Protein AF-A0A9W7G782-F1 (afdb_monomer)

Radius of gyration: 37.53 Å; Cα contacts (8 Å, |Δi|>4): 384; chains: 1; bounding box: 125×83×85 Å

Nearest PDB structures (foldseek):
  3iiq-assembly2_A  TM=6.889E-01  e=2.244E-09  Escherichia coli K-12
  1t7d-assembly1_B  TM=6.398E-01  e=2.382E-09  Escherichia coli
  6b88-assembly1_A  TM=6.961E-01  e=2.743E-08  Escherichia coli K-12
  3s04-assembly3_B-2  TM=6.410E-01  e=4.589E-09  Escherichia coli K-12
  1kn9-assembly4_D  TM=6.157E-01  e=3.696E-08  Escherichia coli K-12

Secondary structure (DSSP, 8-state):
----------------------------PPP----------------------------------------------------------------------------------------HHHHHHHHTSHHHHHHHHHHHHHHHHHHHHHHHTEEEEE---STTTBTS-TT-EEEEE-SHHHHS---TT-EEEEPPPHHHHHHHHHHS-SHHHHHHTTS-EEEEEEEETT-EEEEETTEEEETTEEPP-TTBSS--SS-EEEEEPPTTEEEEE-SSGGG--SHHHH-PEEGG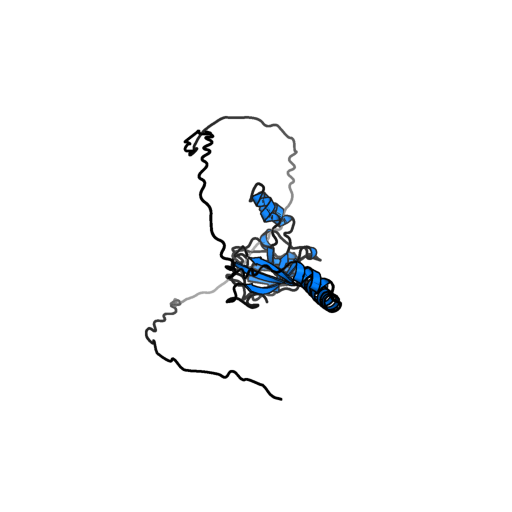GEEEEEEEEEESGGG-B-TT--

Foldseek 3Di:
DDDDDDDDDDDDDDDDDDDDDDDDDDDDDDDDDDDDDDDDDDDDDDDDDDDDDDDDDDDDDDDDDDDDDDDDDDDDDDDDDDDDDDDDDDDDDDDDDDDDDDDDDDDDDDDDDPPPDPDPVVVVVLCPDPVVVVVCVVVVVVVVVVVCCDPQFWDKDADCDCLQPPQDDHGWIFIFGQPVLVVDADDALFKFKFFADPLQLVVQCVVDPDPVSNVVNGDIDIFGFHDDAFWFWKQDPLFIDTNNRTDDLPSAPDRAPDIADRDGAHPQWTFTGHSPRPPDPGCSPSNIHRSVRTRGTTAFGPPPVVRTGRGSRD

Organism: NCBI:txid722753

pLDDT: mean 72.41, std 27.25, range [29.81, 98.56]

Solvent-accessible surface area (backbone atoms only — not comparable to full-atom values): 20464 Å² total; per-residue (Å²): 136,89,83,87,81,87,85,80,88,83,88,80,91,86,88,82,89,86,84,86,80,92,79,86,85,83,81,92,77,85,91,81,84,89,80,87,79,91,79,90,85,88,89,90,86,88,83,89,84,85,90,86,83,88,82,90,82,88,80,82,86,85,88,82,81,86,88,84,88,86,86,89,79,92,88,85,88,85,82,91,82,80,88,87,86,88,84,91,91,88,84,89,79,91,81,89,80,90,83,87,87,86,87,82,88,87,83,89,88,83,78,84,82,87,68,88,59,86,51,66,66,60,51,56,56,44,68,72,38,76,64,40,53,55,51,48,52,51,53,50,52,50,49,54,48,53,50,48,46,50,76,58,40,44,43,83,44,75,36,88,53,60,26,35,21,68,46,38,51,64,69,35,27,31,37,26,36,39,52,60,72,77,77,42,82,85,54,64,53,38,30,36,31,24,51,57,50,69,56,46,27,53,53,38,38,68,76,30,68,66,72,66,13,59,51,59,34,63,46,71,44,72,34,29,25,67,40,41,51,70,37,38,35,32,30,54,96,31,40,47,24,51,73,82,42,76,57,91,64,92,52,40,71,55,67,34,90,54,74,42,69,82,44,67,33,51,83,71,24,29,35,33,38,30,33,17,45,83,64,36,100,30,25,94,78,52,40,67,40,55,56,84,40,51,63,26,36,50,66,34,32,68,31,54,72,94,59,53,43,51,72,64,42,109

Sequence (314 aa):
MRSLVLLGLAASSYVSGWQFGSNIPSPLAPSRPHHNCLSHCPPNPLGAFHPSNPSRIRIQTHPSKAPSKVRTSQLYALGDGASNDGGGGKDNVNDKNNGDGGGGGGDDSGDSDSQDSVSIEGIKKWWSTPEAKDDVKTYTASLAFALALRFFIVEPRYIPSLSMYPSFQVGDQLAVEKVTKKLRPQRRGEVVVFNPPATFRDIVTFQVSGNAGAKKAKEALIKRVVAVEGDDVRVKGGSLYINGVEQEEPFTAEKANYEFGPVKVPPGQLLVLGDNRNHSLDGHIWGFLPRENVIGRAVYIYWPPWRFGNEGMF

Structure (mmCIF, N/CA/C/O backbone):
data_AF-A0A9W7G782-F1
#
_entry.id   AF-A0A9W7G782-F1
#
loop_
_atom_site.group_PDB
_atom_site.id
_atom_site.type_symbol
_atom_site.label_atom_id
_atom_site.label_alt_id
_atom_site.label_comp_id
_atom_site.label_asym_id
_atom_site.label_entity_id
_atom_site.label_seq_id
_atom_site.pdbx_PDB_ins_code
_atom_site.Cartn_x
_atom_site.Cartn_y
_atom_site.Cartn_z
_atom_site.occupancy
_atom_site.B_iso_or_equiv
_atom_site.auth_seq_id
_atom_site.auth_comp_id
_atom_site.auth_asym_id
_atom_site.auth_atom_id
_atom_site.pdbx_PDB_model_num
ATOM 1 N N . MET A 1 1 ? 9.444 -32.694 -44.038 1.00 40.69 1 MET A N 1
ATOM 2 C CA . MET A 1 1 ? 10.462 -33.445 -43.268 1.00 40.69 1 MET A CA 1
ATOM 3 C C . MET A 1 1 ? 10.418 -32.906 -41.841 1.00 40.69 1 MET A C 1
ATOM 5 O O . MET A 1 1 ? 10.840 -31.786 -41.627 1.00 40.69 1 MET A O 1
ATOM 9 N N . ARG A 1 2 ? 9.497 -33.404 -41.006 1.00 38.25 2 ARG A N 1
ATOM 10 C CA . ARG A 1 2 ? 9.731 -34.398 -39.934 1.00 38.25 2 ARG A CA 1
ATOM 11 C C . ARG A 1 2 ? 10.882 -34.015 -38.989 1.00 38.25 2 ARG A C 1
ATOM 13 O O . ARG A 1 2 ? 12.028 -34.241 -39.343 1.00 38.25 2 ARG A O 1
ATOM 20 N N . SER A 1 3 ? 10.533 -33.499 -37.806 1.00 39.72 3 SER A N 1
ATOM 21 C CA . SER A 1 3 ? 10.906 -34.098 -36.512 1.00 39.72 3 SER A CA 1
ATOM 22 C C . SER A 1 3 ? 10.155 -33.416 -35.362 1.00 39.72 3 SER A C 1
ATOM 24 O O . SER A 1 3 ? 10.553 -32.371 -34.860 1.00 39.72 3 SER A O 1
ATOM 26 N N . LEU A 1 4 ? 9.037 -34.040 -34.977 1.00 38.78 4 LEU A N 1
ATOM 27 C CA . LEU A 1 4 ? 8.541 -34.062 -33.603 1.00 38.78 4 LEU A CA 1
ATOM 28 C C . LEU A 1 4 ? 9.424 -35.041 -32.818 1.00 38.78 4 LEU A C 1
ATOM 30 O O . LEU A 1 4 ? 9.636 -36.155 -33.297 1.00 38.78 4 LEU A O 1
ATOM 34 N N . VAL A 1 5 ? 9.818 -34.691 -31.595 1.00 48.47 5 VAL A N 1
ATOM 35 C CA . VAL A 1 5 ? 10.154 -35.684 -30.566 1.00 48.47 5 VAL A CA 1
ATOM 36 C C . VAL A 1 5 ? 9.374 -35.333 -29.305 1.00 48.47 5 VAL A C 1
ATOM 38 O O . VAL A 1 5 ? 9.597 -34.302 -28.677 1.00 48.47 5 VAL A O 1
ATOM 41 N N . LEU A 1 6 ? 8.409 -36.204 -29.005 1.00 36.62 6 LEU A N 1
ATOM 42 C CA . LEU A 1 6 ? 7.712 -36.312 -27.733 1.00 36.62 6 LEU A CA 1
ATOM 43 C C . LEU A 1 6 ? 8.697 -36.719 -26.633 1.00 36.62 6 LEU A C 1
ATOM 45 O O . LEU A 1 6 ? 9.495 -37.633 -26.839 1.00 36.62 6 LEU A O 1
ATOM 49 N N . LEU A 1 7 ? 8.542 -36.152 -25.439 1.00 37.00 7 LEU A N 1
ATOM 50 C CA . LEU A 1 7 ? 9.031 -36.764 -24.207 1.00 37.00 7 LEU A CA 1
ATOM 51 C C . LEU A 1 7 ? 7.824 -37.057 -23.318 1.00 37.00 7 LEU A C 1
ATOM 53 O O . LEU A 1 7 ? 7.102 -36.160 -22.886 1.00 37.00 7 LEU A O 1
ATOM 57 N N . GLY A 1 8 ? 7.560 -38.355 -23.193 1.00 32.28 8 GLY A N 1
ATOM 58 C CA . GLY A 1 8 ? 6.421 -38.930 -22.510 1.00 32.28 8 GLY A CA 1
ATOM 59 C C . GLY A 1 8 ? 6.631 -39.104 -21.010 1.00 32.28 8 GLY A C 1
ATOM 60 O O . GLY A 1 8 ? 7.743 -39.162 -20.493 1.00 32.28 8 GLY A O 1
ATOM 61 N N . LEU A 1 9 ? 5.472 -39.210 -20.374 1.00 36.72 9 LEU A N 1
ATOM 62 C CA . LEU A 1 9 ? 5.155 -39.653 -19.025 1.00 36.72 9 LEU A CA 1
ATOM 63 C C . LEU A 1 9 ? 6.001 -40.828 -18.509 1.00 36.72 9 LEU A C 1
ATOM 65 O O . LEU A 1 9 ? 6.146 -41.844 -19.186 1.00 36.72 9 LEU A O 1
ATOM 69 N N . ALA A 1 10 ? 6.371 -40.750 -17.231 1.00 35.47 10 ALA A N 1
ATOM 70 C CA . ALA A 1 10 ? 6.508 -41.916 -16.367 1.00 35.47 10 ALA A CA 1
ATOM 71 C C . ALA A 1 10 ? 5.845 -41.610 -15.015 1.00 35.47 10 ALA A C 1
ATOM 73 O O . ALA A 1 10 ? 6.345 -40.820 -14.218 1.00 35.47 10 ALA A O 1
ATOM 74 N N . ALA A 1 11 ? 4.687 -42.230 -14.794 1.00 34.12 11 ALA A N 1
ATOM 75 C CA . ALA A 1 11 ? 4.069 -42.396 -13.489 1.00 34.12 11 ALA A CA 1
ATOM 76 C C . ALA A 1 11 ? 4.524 -43.746 -12.913 1.00 34.12 11 ALA A C 1
ATOM 78 O O . ALA A 1 11 ? 4.433 -44.764 -13.594 1.00 34.12 11 ALA A O 1
ATOM 79 N N . SER A 1 12 ? 5.003 -43.751 -11.671 1.00 34.34 12 SER A N 1
ATOM 80 C CA . SER A 1 12 ? 5.111 -44.940 -10.815 1.00 34.34 12 SER A CA 1
ATOM 81 C C . SER A 1 12 ? 5.175 -44.430 -9.371 1.00 34.34 12 SER A C 1
ATOM 83 O O . SER A 1 12 ? 6.128 -43.761 -8.988 1.00 34.34 12 SER A O 1
ATOM 85 N N . SER A 1 13 ? 4.046 -44.401 -8.663 1.00 36.34 13 SER A N 1
ATOM 86 C CA . SER A 1 13 ? 3.615 -45.466 -7.746 1.00 36.34 13 SER A CA 1
ATOM 87 C C . SER A 1 13 ? 4.590 -45.676 -6.585 1.00 36.34 13 SER A C 1
ATOM 89 O O . SER A 1 13 ? 5.445 -46.551 -6.641 1.00 36.34 13 SER A O 1
ATOM 91 N N . TYR A 1 14 ? 4.401 -44.921 -5.500 1.00 35.00 14 TYR A N 1
ATOM 92 C CA . TYR A 1 14 ? 4.788 -45.357 -4.157 1.00 35.00 14 TYR A CA 1
ATOM 93 C C . TYR A 1 14 ? 3.648 -45.047 -3.181 1.00 35.00 14 TYR A C 1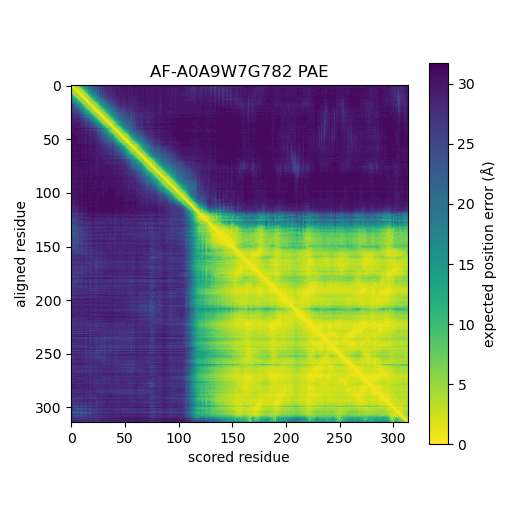
ATOM 95 O O . TYR A 1 14 ? 3.419 -43.906 -2.786 1.00 35.00 14 TYR A O 1
ATOM 103 N N . VAL A 1 15 ? 2.902 -46.102 -2.848 1.00 36.09 15 VAL A N 1
ATOM 104 C CA . VAL A 1 15 ? 1.930 -46.176 -1.756 1.00 36.09 15 VAL A CA 1
ATOM 105 C C . VAL A 1 15 ? 2.558 -47.048 -0.674 1.00 36.09 15 VAL A C 1
ATOM 107 O O . VAL A 1 15 ? 2.783 -48.234 -0.887 1.00 36.09 15 VAL A O 1
ATOM 110 N N . SER A 1 16 ? 2.822 -46.451 0.481 1.00 37.81 16 SER A N 1
ATOM 111 C CA . SER A 1 16 ? 3.020 -47.110 1.779 1.00 37.81 16 SER A CA 1
ATOM 112 C C . SER A 1 16 ? 3.011 -45.973 2.805 1.00 37.81 16 SER A C 1
ATOM 114 O O . SER A 1 16 ? 3.901 -45.133 2.795 1.00 37.81 16 SER A O 1
ATOM 116 N N . GLY A 1 17 ? 1.962 -45.762 3.594 1.00 31.20 17 GLY A N 1
ATOM 117 C CA . GLY A 1 17 ? 1.424 -46.737 4.533 1.00 31.20 17 GLY A CA 1
ATOM 118 C C . GLY A 1 17 ? 1.963 -46.400 5.923 1.00 31.20 17 GLY A C 1
ATOM 119 O O . GLY A 1 17 ? 2.808 -47.118 6.434 1.00 31.20 17 GLY A O 1
ATOM 120 N N . TRP A 1 18 ? 1.509 -45.283 6.500 1.00 30.33 18 TRP A N 1
ATOM 121 C CA . TRP A 1 18 ? 1.689 -44.968 7.919 1.00 30.33 18 TRP A CA 1
ATOM 122 C C . TRP A 1 18 ? 0.343 -44.522 8.477 1.00 30.33 18 TRP A C 1
ATOM 124 O O . TRP A 1 18 ? -0.136 -43.419 8.229 1.00 30.33 18 TRP A O 1
ATOM 134 N N . GLN A 1 19 ? -0.281 -45.448 9.190 1.00 32.88 19 GLN A N 1
ATOM 135 C CA . GLN A 1 19 ? -1.530 -45.292 9.905 1.00 32.88 19 GLN A CA 1
ATOM 136 C C . GLN A 1 19 ? -1.221 -45.636 11.352 1.00 32.88 19 GLN A C 1
ATOM 138 O O . GLN A 1 19 ? -0.916 -46.785 11.620 1.00 32.88 19 GLN A O 1
ATOM 143 N N . PHE A 1 20 ? -1.272 -44.658 12.255 1.00 33.56 20 PHE A N 1
ATOM 144 C CA . PHE A 1 20 ? -1.585 -44.852 13.672 1.00 33.56 20 PHE A CA 1
ATOM 145 C C . PHE A 1 20 ? -1.869 -43.493 14.318 1.00 33.56 20 PHE A C 1
ATOM 147 O O . PHE A 1 20 ? -1.099 -42.552 14.152 1.00 33.56 20 PHE A O 1
ATOM 154 N N . GLY A 1 21 ? -2.956 -43.426 15.092 1.00 31.12 21 GLY A N 1
ATOM 155 C CA . GLY A 1 21 ? -3.095 -42.437 16.162 1.00 31.12 21 GLY A CA 1
ATOM 156 C C . GLY A 1 21 ? -4.222 -41.418 16.023 1.00 31.12 21 GLY A C 1
ATOM 157 O O . GLY A 1 21 ? -3.983 -40.221 16.117 1.00 31.12 21 GLY A O 1
ATOM 158 N N . SER A 1 22 ? -5.461 -41.876 15.865 1.00 37.41 22 SER A N 1
ATOM 159 C CA . SER A 1 22 ? -6.648 -41.096 16.224 1.00 37.41 22 SER A CA 1
ATOM 160 C C . SER A 1 22 ? -6.658 -40.807 17.730 1.00 37.41 22 SER A C 1
ATOM 162 O O . SER A 1 22 ? -6.751 -41.746 18.515 1.00 37.41 22 SER A O 1
ATOM 164 N N . ASN A 1 23 ? -6.612 -39.536 18.130 1.00 35.03 23 ASN A N 1
ATOM 165 C CA . ASN A 1 23 ? -7.141 -39.074 19.417 1.00 35.03 23 ASN A CA 1
ATOM 166 C C . ASN A 1 23 ? -7.559 -37.603 19.305 1.00 35.03 23 ASN A C 1
ATOM 168 O O . ASN A 1 23 ? -6.791 -36.676 19.543 1.00 35.03 23 ASN A O 1
ATOM 172 N N . ILE A 1 24 ? -8.815 -37.430 18.905 1.00 44.62 24 ILE A N 1
ATOM 173 C CA . ILE A 1 24 ? -9.591 -36.199 19.022 1.00 44.62 24 ILE A CA 1
ATOM 174 C C . ILE A 1 24 ? -10.126 -36.159 20.459 1.00 44.62 24 ILE A C 1
ATOM 176 O O . ILE A 1 24 ? -10.697 -37.151 20.914 1.00 44.62 24 ILE A O 1
ATOM 180 N N . PRO A 1 25 ? -10.037 -35.014 21.149 1.00 38.25 25 PRO A N 1
ATOM 181 C CA . PRO A 1 25 ? -11.220 -34.587 21.879 1.00 38.25 25 PRO A CA 1
ATOM 182 C C . PRO A 1 25 ? -11.582 -33.134 21.559 1.00 38.25 25 PRO A C 1
ATOM 184 O O . PRO A 1 25 ? -10.763 -32.220 21.551 1.00 38.25 25 PRO A O 1
ATOM 187 N N . SER A 1 26 ? -12.865 -32.921 21.312 1.00 44.41 26 SER A N 1
ATOM 188 C CA . SER A 1 26 ? -13.556 -31.631 21.365 1.00 44.41 26 SER A CA 1
ATOM 189 C C . SER A 1 26 ? -14.929 -31.897 21.997 1.00 44.41 26 SER A C 1
ATOM 191 O O . SER A 1 26 ? -15.378 -33.042 22.001 1.00 44.41 26 SER A O 1
ATOM 193 N N . PRO A 1 27 ? -15.676 -30.873 22.417 1.00 44.72 27 PRO A N 1
ATOM 194 C CA . PRO A 1 27 ? -15.398 -29.949 23.509 1.00 44.72 27 PRO A CA 1
ATOM 195 C C . PRO A 1 27 ? -16.445 -30.121 24.633 1.00 44.72 27 PRO A C 1
ATOM 197 O O . PRO A 1 27 ? -17.597 -30.470 24.380 1.00 44.72 27 PRO A O 1
ATOM 200 N N . LEU A 1 28 ? -16.083 -29.827 25.885 1.00 38.59 28 LEU A N 1
ATOM 201 C CA . LEU A 1 28 ? -17.058 -29.734 26.977 1.00 38.59 28 LEU A CA 1
ATOM 202 C C . LEU A 1 28 ? -17.653 -28.320 27.018 1.00 38.59 28 LEU A C 1
ATOM 204 O O . LEU A 1 28 ? -16.981 -27.360 27.386 1.00 38.59 28 LEU A O 1
ATOM 208 N N . ALA A 1 29 ? -18.925 -28.218 26.635 1.00 41.09 29 ALA A N 1
ATOM 209 C CA . ALA A 1 29 ? -19.811 -27.094 26.924 1.00 41.09 29 ALA A CA 1
ATOM 210 C C . ALA A 1 29 ? -20.736 -27.455 28.118 1.00 41.09 29 ALA A C 1
ATOM 212 O O . ALA A 1 29 ? -20.835 -28.626 28.487 1.00 41.09 29 ALA A O 1
ATOM 213 N N . PRO A 1 30 ? -21.365 -26.465 28.776 1.00 43.38 30 PRO A N 1
ATOM 214 C CA . PRO A 1 30 ? -21.590 -26.474 30.219 1.00 43.38 30 PRO A CA 1
ATOM 215 C C . PRO A 1 30 ? -22.902 -27.137 30.650 1.00 43.38 30 PRO A C 1
ATOM 217 O O . PRO A 1 30 ? -23.952 -26.961 30.037 1.00 43.38 30 PRO A O 1
ATOM 220 N N . SER A 1 31 ? -22.863 -27.808 31.800 1.00 39.78 31 SER A N 1
ATOM 221 C CA . SER A 1 31 ? -24.044 -28.285 32.517 1.00 39.78 31 SER A CA 1
ATOM 222 C C . SER A 1 31 ? -24.644 -27.181 33.400 1.00 39.78 31 SER A C 1
ATOM 224 O O . SER A 1 31 ? -24.016 -26.735 34.361 1.00 39.78 31 SER A O 1
ATOM 226 N N . ARG A 1 32 ? -25.895 -26.793 33.130 1.00 44.03 32 ARG A N 1
ATOM 227 C CA . ARG A 1 32 ? -26.848 -26.304 34.145 1.00 44.03 32 ARG A CA 1
ATOM 228 C C . ARG A 1 32 ? -28.005 -27.298 34.231 1.00 44.03 32 ARG A C 1
ATOM 230 O O . ARG A 1 32 ? -28.436 -27.795 33.193 1.00 44.03 32 ARG A O 1
ATOM 237 N N . PRO A 1 33 ? -28.576 -27.489 35.430 1.00 48.66 33 PRO A N 1
ATOM 238 C CA . PRO A 1 33 ? -30.032 -27.438 35.506 1.00 48.66 33 PRO A CA 1
ATOM 239 C C . PRO A 1 33 ? -30.572 -26.634 36.705 1.00 48.66 33 PRO A C 1
ATOM 241 O O . PRO A 1 33 ? -30.082 -26.712 37.824 1.00 48.66 33 PRO A O 1
ATOM 244 N N . HIS A 1 34 ? -31.599 -25.847 36.381 1.00 34.38 34 HIS A N 1
ATOM 245 C CA . HIS A 1 34 ? -32.858 -25.580 37.087 1.00 34.38 34 HIS A CA 1
ATOM 246 C C . HIS A 1 34 ? -32.940 -25.607 38.627 1.00 34.38 34 HIS A C 1
ATOM 248 O O . HIS A 1 34 ? -32.942 -26.666 39.242 1.00 34.38 34 HIS A O 1
ATOM 254 N N . HIS A 1 35 ? -33.310 -24.448 39.190 1.00 44.53 35 HIS A N 1
ATOM 255 C CA . HIS A 1 35 ? -34.345 -24.366 40.224 1.00 44.53 35 HIS A CA 1
ATOM 256 C C . HIS A 1 35 ? -35.401 -23.304 39.854 1.00 44.53 35 HIS A C 1
ATOM 258 O O . HIS A 1 35 ? -35.084 -22.160 39.537 1.00 44.53 35 HIS A O 1
ATOM 264 N N . ASN A 1 36 ? -36.655 -23.766 39.878 1.00 38.06 36 ASN A N 1
ATOM 265 C CA . ASN A 1 36 ? -37.934 -23.062 40.061 1.00 38.06 36 ASN A CA 1
ATOM 266 C C . ASN A 1 36 ? -37.873 -22.069 41.256 1.00 38.06 36 ASN A C 1
ATOM 268 O O . ASN A 1 36 ? -37.024 -22.245 42.118 1.00 38.06 36 ASN A O 1
ATOM 272 N N . CYS A 1 37 ? -38.722 -21.058 41.481 1.00 33.12 37 CYS A N 1
ATOM 273 C CA . CYS A 1 37 ? -40.108 -20.763 41.104 1.00 33.12 37 CYS A CA 1
ATOM 274 C C . CYS A 1 37 ? -40.453 -19.322 41.582 1.00 33.12 37 CYS A C 1
ATOM 276 O O . CYS A 1 37 ? -39.929 -18.931 42.618 1.00 33.12 37 CYS A O 1
ATOM 278 N N . LEU A 1 38 ? -41.420 -18.661 40.911 1.00 35.38 38 LEU A N 1
ATOM 279 C CA . LEU A 1 38 ? -42.440 -17.701 41.430 1.00 35.38 38 LEU A CA 1
ATOM 280 C C . LEU A 1 38 ? -41.931 -16.369 42.058 1.00 35.38 38 LEU A C 1
ATOM 282 O O . LEU A 1 38 ? -40.982 -16.359 42.819 1.00 35.38 38 LEU A O 1
ATOM 286 N N . SER A 1 39 ? -42.485 -15.172 41.828 1.00 43.22 39 SER A N 1
ATOM 287 C CA . SER A 1 39 ? -43.861 -14.743 41.537 1.00 43.22 39 SER A CA 1
ATOM 288 C C . SER A 1 39 ? -43.907 -13.296 40.987 1.00 43.22 39 SER A C 1
ATOM 290 O O . SER A 1 39 ? -43.017 -12.491 41.244 1.00 43.22 39 SER A O 1
ATOM 292 N N . HIS A 1 40 ? -44.991 -12.989 40.263 1.00 38.06 40 HIS A N 1
ATOM 293 C CA . HIS A 1 40 ? -45.514 -11.670 39.849 1.00 38.06 40 HIS A CA 1
ATOM 294 C C . HIS A 1 40 ? -45.554 -10.637 41.011 1.00 38.06 40 HIS A C 1
ATOM 296 O O . HIS A 1 40 ? -45.644 -11.060 42.158 1.00 38.06 40 HIS A O 1
ATOM 302 N N . CYS A 1 41 ? -45.536 -9.300 40.870 1.00 34.09 41 CYS A N 1
ATOM 303 C CA . CYS A 1 41 ? -46.333 -8.357 40.050 1.00 34.09 41 CYS A CA 1
ATOM 304 C C . CYS A 1 41 ? -45.788 -6.891 40.284 1.00 34.09 41 CYS A C 1
ATOM 306 O O . CYS A 1 41 ? -44.778 -6.770 40.973 1.00 34.09 41 CYS A O 1
ATOM 308 N N . PRO A 1 42 ? -46.359 -5.777 39.746 1.00 52.03 42 PRO A N 1
ATOM 309 C CA . PRO A 1 42 ? -45.607 -4.755 38.993 1.00 52.03 42 PRO A CA 1
ATOM 310 C C . PRO A 1 42 ? -45.769 -3.299 39.570 1.00 52.03 42 PRO A C 1
ATOM 312 O O . PRO A 1 42 ? -45.779 -3.184 40.791 1.00 52.03 42 PRO A O 1
ATOM 315 N N . PRO A 1 43 ? -45.791 -2.174 38.799 1.00 63.88 43 PRO A N 1
ATOM 316 C CA . PRO A 1 43 ? -44.812 -1.077 38.922 1.00 63.88 43 PRO A CA 1
ATOM 317 C C . PRO A 1 43 ? -45.428 0.307 39.283 1.00 63.88 43 PRO A C 1
ATOM 319 O O . PRO A 1 43 ? -46.609 0.378 39.612 1.00 63.88 43 PRO A O 1
ATOM 322 N N . ASN A 1 44 ? -44.630 1.382 39.093 1.00 40.31 44 ASN A N 1
ATOM 323 C CA . ASN A 1 44 ? -44.953 2.829 38.928 1.00 40.31 44 ASN A CA 1
ATOM 324 C C . ASN A 1 44 ? -44.805 3.784 40.148 1.00 40.31 44 ASN A C 1
ATOM 326 O O . ASN A 1 44 ? -44.939 3.342 41.283 1.00 40.31 44 ASN A O 1
ATOM 330 N N . PRO A 1 45 ? -44.672 5.124 39.939 1.00 54.38 45 PRO A N 1
ATOM 331 C CA . PRO A 1 45 ? -43.677 5.848 39.116 1.00 54.38 45 PRO A CA 1
ATOM 332 C C . PRO A 1 45 ? -43.218 7.188 39.790 1.00 54.38 45 PRO A C 1
ATOM 334 O O . PRO A 1 45 ? -43.495 7.414 40.962 1.00 54.38 45 PRO A O 1
ATOM 337 N N . LEU A 1 46 ? -42.634 8.112 38.998 1.00 37.84 46 LEU A N 1
ATOM 338 C CA . LEU A 1 46 ? -42.311 9.547 39.246 1.00 37.84 46 LEU A CA 1
ATOM 339 C C . LEU A 1 46 ? -40.845 9.816 39.665 1.00 37.84 46 LEU A C 1
ATOM 341 O O . LEU A 1 46 ? -40.316 9.152 40.539 1.00 37.84 46 LEU A O 1
ATOM 345 N N . GLY A 1 47 ? -40.110 10.776 39.093 1.00 33.19 47 GLY A N 1
ATOM 346 C CA . GLY A 1 47 ? -40.506 11.879 38.224 1.00 33.19 47 GLY A CA 1
ATOM 347 C C . GLY A 1 47 ? -39.323 12.517 37.483 1.00 33.19 47 GLY A C 1
ATOM 348 O O . GLY A 1 47 ? -38.153 12.274 37.770 1.00 33.19 47 GLY A O 1
ATOM 349 N N . ALA A 1 48 ? -39.691 13.311 36.483 1.00 33.91 48 ALA A N 1
ATOM 350 C CA . ALA A 1 48 ? -38.837 14.096 35.609 1.00 33.91 48 ALA A CA 1
ATOM 351 C C . ALA A 1 48 ? -38.226 15.313 36.320 1.00 33.91 48 ALA A C 1
ATOM 353 O O . ALA A 1 48 ? -38.912 15.944 37.116 1.00 33.91 48 ALA A O 1
ATOM 354 N N . PHE A 1 49 ? -37.014 15.721 35.927 1.00 32.25 49 PHE A N 1
ATOM 355 C CA . PHE A 1 49 ? -36.600 17.128 35.965 1.00 32.25 49 PHE A CA 1
ATOM 356 C C . PHE A 1 49 ? -35.670 17.453 34.786 1.00 32.25 49 PHE A C 1
ATOM 358 O O . PHE A 1 49 ? -34.694 16.756 34.516 1.00 32.25 49 PHE A O 1
ATOM 365 N N . HIS A 1 50 ? -36.053 18.505 34.063 1.00 35.38 50 HIS A N 1
ATOM 366 C CA . HIS A 1 50 ? -35.372 19.134 32.929 1.00 35.38 50 HIS A CA 1
ATOM 367 C C . HIS A 1 50 ? -34.221 20.061 33.425 1.00 35.38 50 HIS A C 1
ATOM 369 O O . HIS A 1 50 ? -34.090 20.272 34.631 1.00 35.38 50 HIS A O 1
ATOM 375 N N . PRO A 1 51 ? -33.378 20.614 32.528 1.00 46.94 51 PRO A N 1
ATOM 376 C CA . PRO A 1 51 ? -31.999 21.008 32.795 1.00 46.94 51 PRO A CA 1
ATOM 377 C C . PRO A 1 51 ? -31.823 22.493 33.141 1.00 46.94 51 PRO A C 1
ATOM 379 O O . PRO A 1 51 ? -32.615 23.344 32.739 1.00 46.94 51 PRO A O 1
ATOM 382 N N . SER A 1 52 ? -30.692 22.814 33.773 1.00 35.53 52 SER A N 1
ATOM 383 C CA . SER A 1 52 ? -30.142 24.169 33.829 1.00 35.53 52 SER A CA 1
ATOM 384 C C . SER A 1 52 ? -28.640 24.173 33.493 1.00 35.53 52 SER A C 1
ATOM 386 O O . SER A 1 52 ? -27.816 23.492 34.092 1.00 35.53 52 SER A O 1
ATOM 388 N N . ASN A 1 53 ? -28.313 24.962 32.475 1.00 35.44 53 ASN A N 1
ATOM 389 C CA . ASN A 1 53 ? -27.012 25.547 32.124 1.00 35.44 53 ASN A CA 1
ATOM 390 C C . ASN A 1 53 ? -27.248 27.085 32.209 1.00 35.44 53 ASN A C 1
ATOM 392 O O . ASN A 1 53 ? -28.425 27.461 32.164 1.00 35.44 53 ASN A O 1
ATOM 396 N N . PRO A 1 54 ? -26.275 28.025 32.225 1.00 46.75 54 PRO A N 1
ATOM 397 C CA . PRO A 1 54 ? -24.812 27.925 32.261 1.00 46.75 54 PRO A CA 1
ATOM 398 C C . PRO A 1 54 ? -24.114 28.849 33.282 1.00 46.75 54 PRO A C 1
ATOM 400 O O . PRO A 1 54 ? -24.600 29.929 33.604 1.00 46.75 54 PRO A O 1
ATOM 403 N N . SER A 1 55 ? -22.874 28.515 33.654 1.00 34.38 55 SER A N 1
ATOM 404 C CA . SER A 1 55 ? -21.967 29.465 34.318 1.00 34.38 55 SER A CA 1
ATOM 405 C C . SER A 1 55 ? -20.560 29.392 33.738 1.00 34.38 55 SER A C 1
ATOM 407 O O . SER A 1 55 ? -19.802 28.458 33.979 1.00 34.38 55 SER A O 1
ATOM 409 N N . ARG A 1 56 ? -20.229 30.437 32.973 1.00 34.25 56 ARG A N 1
ATOM 410 C CA . ARG A 1 56 ? -18.881 30.841 32.559 1.00 34.25 56 ARG A CA 1
ATOM 411 C C . ARG A 1 56 ? -17.906 30.817 33.737 1.00 34.25 56 ARG A C 1
ATOM 413 O O . ARG A 1 56 ? -18.143 31.510 34.721 1.00 34.25 56 ARG A O 1
ATOM 420 N N . ILE A 1 57 ? -16.735 30.216 33.548 1.00 35.66 57 ILE A N 1
ATOM 421 C CA . ILE A 1 57 ? -15.514 30.666 34.223 1.00 35.66 57 ILE A CA 1
ATOM 422 C C . ILE A 1 57 ? -14.473 30.971 33.148 1.00 35.66 57 ILE A C 1
ATOM 424 O O . ILE A 1 57 ? -13.993 30.102 32.428 1.00 35.66 57 ILE A O 1
ATOM 428 N N . ARG A 1 58 ? -14.192 32.267 33.020 1.00 31.42 58 ARG A N 1
ATOM 429 C CA . ARG A 1 58 ? -13.132 32.867 32.215 1.00 31.42 58 ARG A CA 1
ATOM 430 C C . ARG A 1 58 ? -11.967 33.105 33.171 1.00 31.42 58 ARG A C 1
ATOM 432 O O . ARG A 1 58 ? -12.100 33.958 34.041 1.00 31.42 58 ARG A O 1
ATOM 439 N N . ILE A 1 59 ? -10.853 32.392 33.018 1.00 37.25 59 ILE A N 1
ATOM 440 C CA . ILE A 1 59 ? -9.588 32.786 33.653 1.00 37.25 59 ILE A CA 1
ATOM 441 C C . ILE A 1 59 ? -8.638 33.262 32.563 1.00 37.25 59 ILE A C 1
ATOM 443 O O . ILE A 1 59 ? -8.425 32.603 31.547 1.00 37.25 59 ILE A O 1
ATOM 447 N N . GLN A 1 60 ? -8.164 34.482 32.782 1.00 33.53 60 GLN A N 1
ATOM 448 C CA . GLN A 1 60 ? -7.235 35.226 31.957 1.00 33.53 60 GLN A CA 1
ATOM 449 C C . GLN A 1 60 ? -5.847 34.579 31.969 1.00 33.53 60 GLN A C 1
ATOM 451 O O . GLN A 1 60 ? -5.362 34.087 32.983 1.00 33.53 60 GLN A O 1
ATOM 456 N N . THR A 1 61 ? -5.205 34.650 30.812 1.00 36.06 61 THR A N 1
ATOM 457 C CA . THR A 1 61 ? -3.768 34.505 30.592 1.00 36.06 61 THR A CA 1
ATOM 458 C C . THR A 1 61 ? -2.967 35.531 31.396 1.00 36.06 61 THR A C 1
ATOM 460 O O . THR A 1 61 ? -3.392 36.679 31.442 1.00 36.06 61 THR A O 1
ATOM 463 N N . HIS A 1 62 ? -1.780 35.168 31.895 1.00 34.00 62 HIS A N 1
ATOM 464 C CA . HIS A 1 62 ? -0.518 35.890 31.643 1.00 34.00 62 HIS A CA 1
ATOM 465 C C . HIS A 1 62 ? 0.710 35.059 32.096 1.00 34.00 62 HIS A C 1
ATOM 467 O O . HIS A 1 62 ? 0.563 34.162 32.924 1.00 34.00 62 HIS A O 1
ATOM 473 N N . PRO A 1 63 ? 1.904 35.297 31.508 1.00 47.50 63 PRO A N 1
ATOM 474 C CA . PRO A 1 63 ? 3.033 34.363 31.498 1.00 47.50 63 PRO A CA 1
ATOM 475 C C . PRO A 1 63 ? 4.101 34.690 32.556 1.00 47.50 63 PRO A C 1
ATOM 477 O O . PRO A 1 63 ? 4.319 35.859 32.869 1.00 47.50 63 PRO A O 1
ATOM 480 N N . SER A 1 64 ? 4.873 33.697 33.018 1.00 32.66 64 SER A N 1
ATOM 481 C CA . SER A 1 64 ? 6.186 33.967 33.626 1.00 32.66 64 SER A CA 1
ATOM 482 C C . SER A 1 64 ? 7.167 32.780 33.571 1.00 32.66 64 SER A C 1
ATOM 484 O O . SER A 1 64 ? 6.916 31.686 34.056 1.00 32.66 64 SER A O 1
ATOM 486 N N . LYS A 1 65 ? 8.303 33.057 32.915 1.00 31.53 65 LYS A N 1
ATOM 487 C CA . LYS A 1 65 ? 9.698 32.718 33.261 1.00 31.53 65 LYS A CA 1
ATOM 488 C C . LYS A 1 65 ? 10.039 31.360 33.919 1.00 31.53 65 LYS A C 1
ATOM 490 O O . LYS A 1 65 ? 9.817 31.143 35.102 1.00 31.53 65 LYS A O 1
ATOM 495 N N . ALA A 1 66 ? 10.833 30.576 33.177 1.00 35.06 66 ALA A N 1
ATOM 496 C CA . ALA A 1 66 ? 11.970 29.780 33.682 1.00 35.06 66 ALA A CA 1
ATOM 497 C C . ALA A 1 66 ? 12.968 30.684 34.463 1.00 35.06 66 ALA A C 1
ATOM 499 O O . ALA A 1 66 ? 12.966 31.887 34.172 1.00 35.06 66 ALA A O 1
ATOM 500 N N . PRO A 1 67 ? 13.859 30.204 35.375 1.00 46.06 67 PRO A N 1
ATOM 501 C CA . PRO A 1 67 ? 14.697 28.996 35.219 1.00 46.06 67 PRO A CA 1
ATOM 502 C C . PRO A 1 67 ? 15.043 28.219 36.519 1.00 46.06 67 PRO A C 1
ATOM 504 O O . PRO A 1 67 ? 14.834 28.695 37.627 1.00 46.06 67 PRO A O 1
ATOM 507 N N . SER A 1 68 ? 15.691 27.052 36.401 1.00 31.80 68 SER A N 1
ATOM 508 C CA . SER A 1 68 ? 16.885 26.721 37.211 1.00 31.80 68 SER A CA 1
ATOM 509 C C . SER A 1 68 ? 17.534 25.397 36.784 1.00 31.80 68 SER A C 1
ATOM 511 O O . SER A 1 68 ? 16.877 24.396 36.518 1.00 31.80 68 SER A O 1
ATOM 513 N N . LYS A 1 69 ? 18.869 25.434 36.698 1.00 36.94 69 LYS A N 1
ATOM 514 C CA . LYS A 1 69 ? 19.781 24.290 36.583 1.00 36.94 69 LYS A CA 1
ATOM 515 C C . LYS A 1 69 ? 19.970 23.659 37.964 1.00 36.94 69 LYS A C 1
ATOM 517 O O . LYS A 1 69 ? 20.337 24.400 38.870 1.00 36.94 69 LYS A O 1
ATOM 522 N N . VAL A 1 70 ? 19.931 22.327 38.073 1.00 33.84 70 VAL A N 1
ATOM 523 C CA . VAL A 1 70 ? 20.729 21.565 39.057 1.00 33.84 70 VAL A CA 1
ATOM 524 C C . VAL A 1 70 ? 21.221 20.232 38.456 1.00 33.84 70 VAL A C 1
ATOM 526 O O . VAL A 1 70 ? 20.454 19.336 38.138 1.00 33.84 70 VAL A O 1
ATOM 529 N N . ARG A 1 71 ? 22.541 20.218 38.252 1.00 34.56 71 ARG A N 1
ATOM 530 C CA . ARG A 1 71 ? 23.608 19.200 38.370 1.00 34.56 71 ARG A CA 1
ATOM 531 C C . ARG A 1 71 ? 23.348 17.695 38.680 1.00 34.56 71 ARG A C 1
ATOM 533 O O . ARG A 1 71 ? 22.767 17.375 39.704 1.00 34.56 71 ARG A O 1
ATOM 540 N N . THR A 1 72 ? 24.091 16.863 37.911 1.00 32.00 72 THR A N 1
ATOM 541 C CA . THR A 1 72 ? 24.828 15.589 38.226 1.00 32.00 72 THR A CA 1
ATOM 542 C C . THR A 1 72 ? 24.024 14.353 38.683 1.00 32.00 72 THR A C 1
ATOM 544 O O . THR A 1 72 ? 23.196 14.451 39.565 1.00 32.00 72 THR A O 1
ATOM 547 N N . SER A 1 73 ? 24.251 13.127 38.192 1.00 31.56 73 SER A N 1
ATOM 548 C CA . SER A 1 73 ? 25.527 12.393 38.058 1.00 31.56 73 SER A CA 1
ATOM 549 C C . SER A 1 73 ? 25.314 11.021 37.360 1.00 31.56 73 SER A C 1
ATOM 551 O O . SER A 1 73 ? 24.241 10.462 37.525 1.00 31.56 73 SER A O 1
ATOM 553 N N . GLN A 1 74 ? 26.342 10.538 36.624 1.00 34.69 74 GLN A N 1
ATOM 554 C CA . GLN A 1 74 ? 26.905 9.153 36.592 1.00 34.69 74 GLN A CA 1
ATOM 555 C C . GLN A 1 74 ? 25.974 7.924 36.366 1.00 34.69 74 GLN A C 1
ATOM 557 O O . GLN A 1 74 ? 24.864 7.903 36.859 1.00 34.69 74 GLN A O 1
ATOM 562 N N . LEU A 1 75 ? 26.289 6.790 35.720 1.00 33.69 75 LEU A N 1
ATOM 563 C CA . LEU A 1 75 ? 27.415 6.069 35.077 1.00 33.69 75 LEU A CA 1
ATOM 564 C C . LEU A 1 75 ? 26.743 5.123 34.012 1.00 33.69 75 LEU A C 1
ATOM 566 O O . LEU A 1 75 ? 25.527 4.971 34.056 1.00 33.69 75 LEU A O 1
ATOM 570 N N . TYR A 1 76 ? 27.340 4.448 33.020 1.00 33.88 76 TYR A N 1
ATOM 571 C CA . TYR A 1 76 ? 28.622 3.748 32.866 1.00 33.88 76 TYR A CA 1
ATOM 572 C C . TYR A 1 76 ? 29.031 3.704 31.382 1.00 33.88 76 TYR A C 1
ATOM 574 O O . TYR A 1 76 ? 28.190 3.555 30.497 1.00 33.88 76 TYR A O 1
ATOM 582 N N . ALA A 1 77 ? 30.342 3.767 31.149 1.00 34.38 77 ALA A N 1
ATOM 583 C CA . ALA A 1 77 ? 31.016 3.452 29.897 1.00 34.38 77 ALA A CA 1
ATOM 584 C C . ALA A 1 77 ? 31.692 2.069 29.997 1.00 34.38 77 ALA A C 1
ATOM 586 O O . ALA A 1 77 ? 32.229 1.719 31.047 1.00 34.38 77 ALA A O 1
ATOM 587 N N . LEU A 1 78 ? 31.692 1.332 28.888 1.00 36.03 78 LEU A N 1
ATOM 588 C CA . LEU A 1 78 ? 32.538 0.181 28.542 1.00 36.03 78 LEU A CA 1
ATOM 589 C C . LEU A 1 78 ? 32.820 0.382 27.043 1.00 36.03 78 LEU A C 1
ATOM 591 O O . LEU A 1 78 ? 31.868 0.586 26.299 1.00 36.03 78 LEU A O 1
ATOM 595 N N . GLY A 1 79 ? 34.027 0.410 26.494 1.00 30.16 79 GLY A N 1
ATOM 596 C CA . GLY A 1 79 ? 35.373 0.129 26.972 1.00 30.16 79 GLY A CA 1
ATOM 597 C C . GLY A 1 79 ? 36.174 -0.195 25.707 1.00 30.16 79 GLY A C 1
ATOM 598 O O . GLY A 1 79 ? 35.926 -1.231 25.097 1.00 30.16 79 GLY A O 1
ATOM 599 N N . ASP A 1 80 ? 37.057 0.710 25.282 1.00 38.16 80 ASP A N 1
ATOM 600 C CA . ASP A 1 80 ? 38.008 0.477 24.188 1.00 38.16 80 ASP A CA 1
ATOM 601 C C . ASP A 1 80 ? 39.223 -0.305 24.703 1.00 38.16 80 ASP A C 1
ATOM 603 O O . ASP A 1 80 ? 39.709 -0.061 25.811 1.00 38.16 80 ASP A O 1
ATOM 607 N N . GLY A 1 81 ? 39.735 -1.217 23.874 1.00 30.78 81 GLY A N 1
ATOM 608 C CA . GLY A 1 81 ? 40.918 -2.032 24.146 1.00 30.78 81 GLY A CA 1
ATOM 609 C C . GLY A 1 81 ? 41.854 -2.129 22.938 1.00 30.78 81 GLY A C 1
ATOM 610 O O . GLY A 1 81 ? 41.702 -3.021 22.117 1.00 30.78 81 GLY A O 1
ATOM 611 N N . ALA A 1 82 ? 42.788 -1.174 22.890 1.00 35.16 82 ALA A N 1
ATOM 612 C CA . ALA A 1 82 ? 44.230 -1.267 22.610 1.00 35.16 82 ALA A CA 1
ATOM 613 C C . ALA A 1 82 ? 44.826 -1.958 21.349 1.00 35.16 82 ALA A C 1
ATOM 615 O O . ALA A 1 82 ? 44.652 -3.143 21.090 1.00 35.16 82 ALA A O 1
ATOM 616 N N . SER A 1 83 ? 45.667 -1.143 20.690 1.00 32.09 83 SER A N 1
ATOM 617 C CA . SER A 1 83 ? 46.932 -1.324 19.933 1.00 32.09 83 SER A CA 1
ATOM 618 C C . SER A 1 83 ? 47.770 -2.590 20.249 1.00 32.09 83 SER A C 1
ATOM 620 O O . SER A 1 83 ? 47.679 -3.105 21.356 1.00 32.09 83 SER A O 1
ATOM 622 N N . ASN A 1 84 ? 48.678 -3.099 19.394 1.00 35.25 84 ASN A N 1
ATOM 623 C CA . ASN A 1 84 ? 49.929 -2.460 18.928 1.00 35.25 84 ASN A CA 1
ATOM 624 C C . ASN A 1 84 ? 50.721 -3.350 17.917 1.00 35.25 84 ASN A C 1
ATOM 626 O O . ASN A 1 84 ? 50.318 -4.482 17.676 1.00 35.25 84 ASN A O 1
ATOM 630 N N . ASP A 1 85 ? 51.879 -2.832 17.462 1.00 37.88 85 ASP A N 1
ATOM 631 C CA . ASP A 1 85 ? 52.997 -3.408 16.658 1.00 37.88 85 ASP A CA 1
ATOM 632 C C . ASP A 1 85 ? 52.937 -3.042 15.161 1.00 37.88 85 ASP A C 1
ATOM 634 O O . ASP A 1 85 ? 51.993 -3.385 1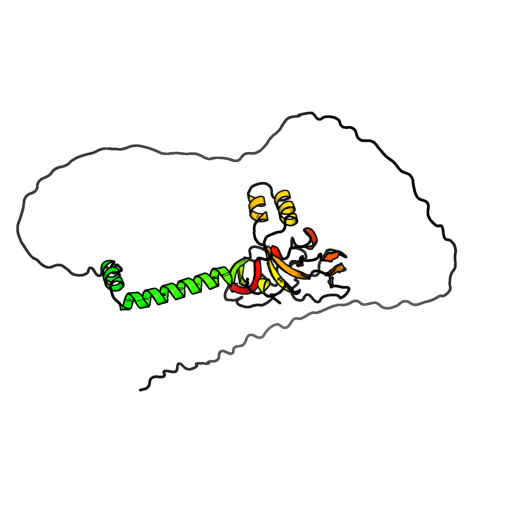4.462 1.00 37.88 85 ASP A O 1
ATOM 638 N N . GLY A 1 86 ? 53.828 -2.216 14.588 1.00 31.84 86 GLY A N 1
ATOM 639 C CA . GLY A 1 86 ? 55.305 -2.197 14.628 1.00 31.84 86 GLY A CA 1
ATOM 640 C C . GLY A 1 86 ? 55.782 -2.730 13.259 1.00 31.84 86 GLY A C 1
ATOM 641 O O . GLY A 1 86 ? 55.279 -3.746 12.815 1.00 31.84 86 GLY A O 1
ATOM 642 N N . GLY A 1 87 ? 56.646 -2.150 12.426 1.00 29.81 87 GLY A N 1
ATOM 643 C CA . GLY A 1 87 ? 57.632 -1.083 12.506 1.00 29.81 87 GLY A CA 1
ATOM 644 C C . GLY A 1 87 ? 58.860 -1.537 11.689 1.00 29.81 87 GLY A C 1
ATOM 645 O O . GLY A 1 87 ? 59.533 -2.464 12.112 1.00 29.81 87 GLY A O 1
ATOM 646 N N . GLY A 1 88 ? 59.166 -0.874 10.561 1.00 30.27 88 GLY A N 1
ATOM 647 C CA . GLY A 1 88 ? 60.531 -0.782 9.997 1.00 30.27 88 GLY A CA 1
ATOM 648 C C . GLY A 1 88 ? 60.928 -1.662 8.793 1.00 30.27 88 GLY A C 1
ATOM 649 O O . GLY A 1 88 ? 60.569 -2.829 8.712 1.00 30.27 88 GLY A O 1
ATOM 650 N N . GLY A 1 89 ? 61.751 -1.081 7.902 1.00 32.38 89 GLY A N 1
ATOM 651 C CA . GLY A 1 89 ? 62.691 -1.806 7.025 1.00 32.38 89 GLY A CA 1
ATOM 652 C C . GLY A 1 89 ? 62.624 -1.464 5.531 1.00 32.38 89 GLY A C 1
ATOM 653 O O . GLY A 1 89 ? 61.777 -1.988 4.818 1.00 32.38 89 GLY A O 1
ATOM 654 N N . LYS A 1 90 ? 63.527 -0.598 5.050 1.00 41.44 90 LYS A N 1
ATOM 655 C CA . LYS A 1 90 ? 63.823 -0.324 3.632 1.00 41.44 90 LYS A CA 1
ATOM 656 C C . LYS A 1 90 ? 65.322 -0.531 3.445 1.00 41.44 90 LYS A C 1
ATOM 658 O O . LYS A 1 90 ? 66.092 0.281 3.955 1.00 41.44 90 LYS A O 1
ATOM 663 N N . ASP A 1 91 ? 65.708 -1.515 2.640 1.00 41.81 91 ASP A N 1
ATOM 664 C CA . ASP A 1 91 ? 67.107 -1.808 2.337 1.00 41.81 91 ASP A CA 1
ATOM 665 C C . ASP A 1 91 ? 67.199 -2.342 0.899 1.00 41.81 91 ASP A C 1
ATOM 667 O O . ASP A 1 91 ? 66.693 -3.414 0.576 1.00 41.81 91 ASP A O 1
ATOM 671 N N . ASN A 1 92 ? 67.828 -1.555 0.027 1.00 40.34 92 ASN A N 1
ATOM 672 C CA . ASN A 1 92 ? 68.264 -1.948 -1.310 1.00 40.34 92 ASN A CA 1
ATOM 673 C C . ASN A 1 92 ? 69.580 -2.725 -1.199 1.00 40.34 92 ASN A C 1
ATOM 675 O O . ASN A 1 92 ? 70.527 -2.191 -0.623 1.00 40.34 92 ASN A O 1
ATOM 679 N N . VAL A 1 93 ? 69.701 -3.866 -1.880 1.00 41.94 93 VAL A N 1
ATOM 680 C CA . VAL A 1 9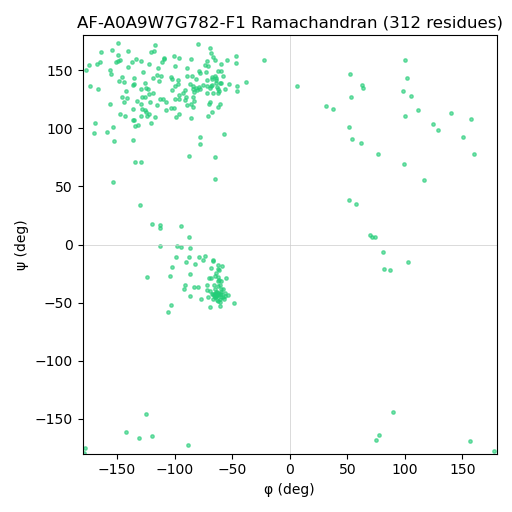3 ? 71.005 -4.397 -2.307 1.00 41.94 93 VAL A CA 1
ATOM 681 C C . VAL A 1 93 ? 70.903 -4.890 -3.749 1.00 41.94 93 VAL A C 1
ATOM 683 O O . VAL A 1 93 ? 70.138 -5.792 -4.076 1.00 41.94 93 VAL A O 1
ATOM 686 N N . ASN A 1 94 ? 71.682 -4.224 -4.602 1.00 40.03 94 ASN A N 1
ATOM 687 C CA . ASN A 1 94 ? 72.109 -4.680 -5.918 1.00 40.03 94 ASN A CA 1
ATOM 688 C C . ASN A 1 94 ? 73.035 -5.882 -5.740 1.00 40.03 94 ASN A C 1
ATOM 690 O O . ASN A 1 94 ? 74.049 -5.731 -5.065 1.00 40.03 94 ASN A O 1
ATOM 694 N N . ASP A 1 95 ? 72.791 -6.967 -6.468 1.00 42.66 95 ASP A N 1
ATOM 695 C CA . ASP A 1 95 ? 73.871 -7.861 -6.871 1.00 42.66 95 ASP A CA 1
ATOM 696 C C . ASP A 1 95 ? 73.812 -8.101 -8.378 1.00 42.66 95 ASP A C 1
ATOM 698 O O . ASP A 1 95 ? 72.847 -8.621 -8.939 1.00 42.66 95 ASP A O 1
ATOM 702 N N . LYS A 1 96 ? 74.881 -7.650 -9.031 1.00 42.75 96 LYS A N 1
ATOM 703 C CA . LYS A 1 96 ? 75.261 -8.034 -10.384 1.00 42.75 96 LYS A CA 1
ATOM 704 C C . LYS A 1 96 ? 76.017 -9.349 -10.262 1.00 42.75 96 LYS A C 1
ATOM 706 O O . LYS A 1 96 ? 76.994 -9.398 -9.524 1.00 42.75 96 LYS A O 1
ATOM 711 N N . ASN A 1 97 ? 75.667 -10.346 -11.064 1.00 40.78 97 ASN A N 1
ATOM 712 C CA . ASN A 1 97 ? 76.657 -11.328 -11.485 1.00 40.78 97 ASN A CA 1
ATOM 713 C C . ASN A 1 97 ? 76.408 -11.765 -12.927 1.00 40.78 97 ASN A C 1
ATOM 715 O O . ASN A 1 97 ? 75.327 -12.225 -13.285 1.00 40.78 97 ASN A O 1
ATOM 719 N N . ASN A 1 98 ? 77.450 -11.573 -13.734 1.00 40.41 98 ASN A N 1
ATOM 720 C CA . ASN A 1 98 ? 77.617 -12.142 -15.061 1.00 40.41 98 ASN A CA 1
ATOM 721 C C . ASN A 1 98 ? 77.912 -13.642 -14.933 1.00 40.41 98 ASN A C 1
ATOM 723 O O . ASN A 1 98 ? 78.699 -14.045 -14.078 1.00 40.41 98 ASN A O 1
ATOM 727 N N . GLY A 1 99 ? 77.357 -14.434 -15.845 1.00 37.28 99 GLY A N 1
ATOM 728 C CA . GLY A 1 99 ? 77.707 -15.833 -16.064 1.00 37.28 99 GLY A CA 1
ATOM 729 C C . GLY A 1 99 ? 77.393 -16.201 -17.509 1.00 37.28 99 GLY A C 1
ATOM 730 O O . GLY A 1 99 ? 76.235 -16.369 -17.868 1.00 37.28 99 GLY A O 1
ATOM 731 N N . ASP A 1 100 ? 78.447 -16.221 -18.313 1.00 35.72 100 ASP A N 1
ATOM 732 C CA . ASP A 1 100 ? 78.523 -16.566 -19.732 1.00 35.72 100 ASP A CA 1
ATOM 733 C C . ASP A 1 100 ? 78.317 -18.079 -19.963 1.00 35.72 100 ASP A C 1
ATOM 735 O O . ASP A 1 100 ? 78.624 -18.885 -19.080 1.00 35.72 100 ASP A O 1
ATOM 739 N N . GLY A 1 101 ? 77.839 -18.474 -21.147 1.00 35.78 101 GLY A N 1
ATOM 740 C CA . GLY A 1 101 ? 77.721 -19.885 -21.547 1.00 35.78 101 GLY A CA 1
ATOM 741 C C . GLY A 1 101 ? 76.574 -20.156 -22.523 1.00 35.78 101 GLY A C 1
ATOM 742 O O . GLY A 1 101 ? 75.440 -20.374 -22.111 1.00 35.78 101 GLY A O 1
ATOM 743 N N . GLY A 1 102 ? 76.869 -20.113 -23.824 1.00 31.34 102 GLY A N 1
ATOM 744 C CA . GLY A 1 102 ? 75.875 -20.173 -24.894 1.00 31.34 102 GLY A CA 1
ATOM 745 C C . GLY A 1 102 ? 75.460 -21.557 -25.408 1.00 31.34 102 GLY A C 1
ATOM 746 O O . GLY A 1 102 ? 75.902 -22.596 -24.930 1.00 31.34 102 GLY A O 1
ATOM 747 N N . GLY A 1 103 ? 74.671 -21.507 -26.488 1.00 31.17 103 GLY A N 1
ATOM 748 C CA . GLY A 1 103 ? 74.595 -22.541 -27.523 1.00 31.17 103 GLY A CA 1
ATOM 749 C C . GLY A 1 103 ? 73.285 -23.330 -27.605 1.00 31.17 103 GLY A C 1
ATOM 750 O O . GLY A 1 103 ? 73.002 -24.144 -26.738 1.00 31.17 103 GLY A O 1
ATOM 751 N N . GLY A 1 104 ? 72.577 -23.184 -28.734 1.00 31.81 104 GLY A N 1
ATOM 752 C CA . GLY A 1 104 ? 71.705 -24.232 -29.285 1.00 31.81 104 GLY A CA 1
ATOM 753 C C . GLY A 1 104 ? 70.252 -23.823 -29.517 1.00 31.81 104 GLY A C 1
ATOM 754 O O . GLY A 1 104 ? 69.480 -23.740 -28.572 1.00 31.81 104 GLY A O 1
ATOM 755 N N . GLY A 1 105 ? 69.895 -23.589 -30.785 1.00 35.84 105 GLY A N 1
ATOM 756 C CA . GLY A 1 105 ? 68.518 -23.390 -31.249 1.00 35.84 105 GLY A CA 1
ATOM 757 C C . GLY A 1 105 ? 67.659 -24.658 -31.184 1.00 35.84 105 GLY A C 1
ATOM 758 O O . GLY A 1 105 ? 68.168 -25.760 -30.972 1.00 35.84 105 GLY A O 1
ATOM 759 N N . GLY A 1 106 ? 66.353 -24.481 -31.372 1.00 37.09 106 GLY A N 1
ATOM 760 C CA . GLY A 1 106 ? 65.356 -25.538 -31.222 1.00 37.09 106 GLY A CA 1
ATOM 761 C C . GLY A 1 106 ? 63.965 -24.957 -31.012 1.00 37.09 106 GLY A C 1
ATOM 762 O O . GLY A 1 106 ? 63.480 -24.851 -29.892 1.00 37.09 106 GLY A O 1
ATOM 763 N N . ASP A 1 107 ? 63.407 -24.524 -32.123 1.00 43.47 107 ASP A N 1
ATOM 764 C CA . ASP A 1 107 ? 62.140 -23.855 -32.366 1.00 43.47 107 ASP A CA 1
ATOM 765 C C . ASP A 1 107 ? 60.941 -24.783 -32.065 1.00 43.47 107 ASP A C 1
ATOM 767 O O . ASP A 1 107 ? 61.074 -26.005 -32.049 1.00 43.47 107 ASP A O 1
ATOM 771 N N . ASP A 1 108 ? 59.769 -24.173 -31.876 1.00 47.28 108 ASP A N 1
ATOM 772 C CA . ASP A 1 108 ? 58.433 -24.784 -31.769 1.00 47.28 108 ASP A CA 1
ATOM 773 C C . ASP A 1 108 ? 58.047 -25.475 -30.451 1.00 47.28 108 ASP A C 1
ATOM 775 O O . ASP A 1 108 ? 57.898 -26.689 -30.327 1.00 47.28 108 ASP A O 1
ATOM 779 N N . SER A 1 109 ? 57.700 -24.633 -29.476 1.00 44.66 109 SER A N 1
ATOM 780 C CA . SER A 1 109 ? 56.626 -24.928 -28.522 1.00 44.66 109 SER A CA 1
ATOM 781 C C . SER A 1 109 ? 55.613 -23.782 -28.547 1.00 44.66 109 SER A C 1
ATOM 783 O O . SER A 1 109 ? 55.916 -22.647 -28.193 1.00 44.66 109 SER A O 1
ATOM 785 N N . GLY A 1 110 ? 54.406 -24.090 -29.014 1.00 36.31 110 GLY A N 1
ATOM 786 C CA . GLY A 1 110 ? 53.274 -23.172 -29.079 1.00 36.31 110 GLY A CA 1
ATOM 787 C C . GLY A 1 110 ? 51.970 -23.954 -29.017 1.00 36.31 110 GLY A C 1
ATOM 788 O O . GLY A 1 110 ? 51.146 -23.860 -29.920 1.00 36.31 110 GLY A O 1
ATOM 789 N N . ASP A 1 111 ? 51.841 -24.790 -27.986 1.00 44.09 111 ASP A N 1
ATOM 790 C CA . ASP A 1 111 ? 50.560 -25.354 -27.579 1.00 44.09 111 ASP A CA 1
ATOM 791 C C . ASP A 1 111 ? 49.840 -24.358 -26.658 1.00 44.09 111 ASP A C 1
ATOM 793 O O . ASP A 1 111 ? 50.464 -23.660 -25.857 1.00 44.09 111 ASP A O 1
ATOM 797 N N . SER A 1 112 ? 48.517 -24.346 -26.794 1.00 48.38 112 SER A N 1
ATOM 798 C CA . SER A 1 112 ? 47.529 -23.805 -25.863 1.00 48.38 112 SER A CA 1
ATOM 799 C C . SER A 1 112 ? 47.687 -22.349 -25.402 1.00 48.38 112 SER A C 1
ATOM 801 O O . SER A 1 112 ? 48.196 -22.079 -24.323 1.00 48.38 112 SER A O 1
ATOM 803 N N . ASP A 1 113 ? 47.068 -21.430 -26.142 1.00 40.38 113 ASP A N 1
ATOM 804 C CA . ASP A 1 113 ? 46.421 -20.262 -25.535 1.00 40.38 113 ASP A CA 1
ATOM 805 C C . ASP A 1 113 ? 45.041 -20.074 -26.177 1.00 40.38 113 ASP A C 1
ATOM 807 O O . ASP A 1 113 ? 44.768 -19.159 -26.955 1.00 40.38 113 ASP A O 1
ATOM 811 N N . SER A 1 114 ? 44.129 -20.986 -25.839 1.00 47.53 114 SER A N 1
ATOM 812 C CA . SER A 1 114 ? 42.692 -20.722 -25.863 1.00 47.53 114 SER A CA 1
ATOM 813 C C . SER A 1 114 ? 42.380 -19.656 -24.809 1.00 47.53 114 SER A C 1
ATOM 815 O O . SER A 1 114 ? 41.888 -19.938 -23.718 1.00 47.53 114 SER A O 1
ATOM 817 N N . GLN A 1 115 ? 42.719 -18.409 -25.137 1.00 44.34 115 GLN A N 1
ATOM 818 C CA . GLN A 1 115 ? 42.189 -17.237 -24.466 1.00 44.34 115 GLN A CA 1
ATOM 819 C C . GLN A 1 115 ? 40.781 -17.000 -25.006 1.00 44.34 115 GLN A C 1
ATOM 821 O O . GLN A 1 115 ? 40.587 -16.294 -25.997 1.00 44.34 115 GLN A O 1
ATOM 826 N N . ASP A 1 116 ? 39.795 -17.564 -24.306 1.00 50.84 116 ASP A N 1
ATOM 827 C CA . ASP A 1 116 ? 38.378 -17.189 -24.366 1.00 50.84 116 ASP A CA 1
ATOM 828 C C . ASP A 1 116 ? 38.183 -15.753 -23.838 1.00 50.84 116 ASP A C 1
ATOM 830 O O . ASP A 1 116 ? 37.438 -15.474 -22.898 1.00 50.84 116 ASP A O 1
ATOM 834 N N . SER A 1 117 ? 38.896 -14.800 -24.435 1.00 49.56 117 SER A N 1
ATOM 835 C CA . SER A 1 117 ? 38.566 -13.393 -24.341 1.00 49.56 117 SER A CA 1
ATOM 836 C C . SER A 1 117 ? 37.495 -13.143 -25.392 1.00 49.56 117 SER A C 1
ATOM 838 O O . SER A 1 117 ? 37.671 -13.450 -26.571 1.00 49.56 117 SER A O 1
ATOM 840 N N . VAL A 1 118 ? 36.344 -12.621 -24.972 1.00 60.03 118 VAL A N 1
ATOM 841 C CA . VAL A 1 118 ? 35.336 -12.103 -25.898 1.00 60.03 118 VAL A CA 1
ATOM 842 C C . VAL A 1 118 ? 36.031 -11.030 -26.746 1.00 60.03 118 VAL A C 1
ATOM 844 O O . VAL A 1 118 ? 36.219 -9.901 -26.295 1.00 60.03 118 VAL A O 1
ATOM 847 N N . SER A 1 119 ? 36.514 -11.413 -27.933 1.00 66.25 119 SER A N 1
ATOM 848 C CA . SER A 1 119 ? 37.472 -10.608 -28.686 1.00 66.25 119 SER A CA 1
ATOM 849 C C . SER A 1 119 ? 36.808 -9.317 -29.158 1.00 66.25 119 SER A C 1
ATOM 851 O O . SER A 1 119 ? 35.883 -9.317 -29.976 1.00 66.25 119 SER A O 1
ATOM 853 N N . ILE A 1 120 ? 37.295 -8.196 -28.621 1.00 72.31 120 ILE A N 1
ATOM 854 C CA . ILE A 1 120 ? 36.837 -6.831 -28.913 1.00 72.31 120 ILE A CA 1
ATOM 855 C C . ILE A 1 120 ? 36.901 -6.530 -30.421 1.00 72.31 120 ILE A C 1
ATOM 857 O O . ILE A 1 120 ? 36.087 -5.767 -30.948 1.00 72.31 120 ILE A O 1
ATOM 861 N N . GLU A 1 121 ? 37.817 -7.176 -31.142 1.00 76.00 121 GLU A N 1
ATOM 862 C CA . GLU A 1 121 ? 37.948 -7.070 -32.596 1.00 76.00 121 GLU A CA 1
ATOM 863 C C . GLU A 1 121 ? 36.808 -7.777 -33.339 1.00 76.00 121 GLU A C 1
ATOM 865 O O . GLU A 1 121 ? 36.266 -7.231 -34.303 1.00 76.00 121 GLU A O 1
ATOM 870 N N . GLY A 1 122 ? 36.380 -8.945 -32.848 1.00 74.31 122 GLY A N 1
ATOM 871 C CA . GLY A 1 122 ? 35.206 -9.661 -33.352 1.00 74.31 122 GLY A CA 1
ATOM 872 C C . GLY A 1 122 ? 33.920 -8.856 -33.159 1.00 74.31 122 GLY A C 1
ATOM 873 O O . GLY A 1 122 ? 33.116 -8.745 -34.085 1.00 74.31 122 GLY A O 1
ATOM 874 N N . ILE A 1 123 ? 33.783 -8.196 -32.004 1.00 76.00 123 ILE A N 1
ATOM 875 C CA . ILE A 1 123 ? 32.682 -7.267 -31.723 1.00 76.00 123 ILE A CA 1
ATOM 876 C C . ILE A 1 123 ? 32.710 -6.104 -32.727 1.00 76.00 123 ILE A C 1
ATOM 878 O O . ILE A 1 123 ? 31.724 -5.865 -33.422 1.00 76.00 123 ILE A O 1
ATOM 882 N N . LYS A 1 124 ? 33.842 -5.407 -32.881 1.00 75.19 124 LYS A N 1
ATOM 883 C CA . LYS A 1 124 ? 33.972 -4.250 -33.790 1.00 75.19 124 LYS A CA 1
ATOM 884 C C . LYS A 1 124 ? 33.677 -4.603 -35.255 1.00 75.19 124 LYS A C 1
ATOM 886 O O . LYS A 1 124 ? 33.037 -3.821 -35.966 1.00 75.19 124 LYS A O 1
ATOM 891 N N . LYS A 1 125 ? 34.112 -5.786 -35.697 1.00 76.94 125 LYS A N 1
ATOM 892 C CA . LYS A 1 125 ? 33.825 -6.320 -37.034 1.00 76.94 125 LYS A CA 1
ATOM 893 C C . LYS A 1 125 ? 32.335 -6.616 -37.210 1.00 76.94 125 LYS A C 1
ATOM 895 O O . LYS A 1 125 ? 31.772 -6.231 -38.229 1.00 76.94 125 LYS A O 1
ATOM 900 N N . TRP A 1 126 ? 31.694 -7.223 -36.209 1.00 73.38 126 TRP A N 1
ATOM 901 C CA . TRP A 1 126 ? 30.258 -7.507 -36.219 1.00 73.38 126 TRP A CA 1
ATOM 902 C C . TRP A 1 126 ? 29.423 -6.223 -36.290 1.00 73.38 126 TRP A C 1
ATOM 904 O O . TRP A 1 126 ? 28.623 -6.094 -37.209 1.00 73.38 126 TRP A O 1
ATOM 914 N N . TRP A 1 127 ? 29.693 -5.213 -35.452 1.00 74.88 127 TRP A N 1
ATOM 915 C CA . TRP A 1 127 ? 28.984 -3.915 -35.467 1.00 74.88 127 TRP A CA 1
ATOM 916 C C . TRP A 1 127 ? 29.064 -3.151 -36.801 1.00 74.88 127 TRP A C 1
ATOM 918 O O . TRP A 1 127 ? 28.263 -2.249 -37.047 1.00 74.88 127 TRP A O 1
ATOM 928 N N . SER A 1 128 ? 30.025 -3.492 -37.663 1.00 77.69 128 SER A N 1
ATOM 929 C CA . SER A 1 128 ? 30.205 -2.867 -38.980 1.00 77.69 128 SER A CA 1
ATOM 930 C C . SER A 1 128 ? 29.376 -3.533 -40.090 1.00 77.69 128 SER A C 1
ATOM 932 O O . SER A 1 128 ? 29.280 -2.984 -41.188 1.00 77.69 128 SER A O 1
ATOM 934 N N . THR A 1 129 ? 28.775 -4.697 -39.825 1.00 84.44 129 THR A N 1
ATOM 935 C CA . THR A 1 129 ? 27.944 -5.431 -40.792 1.00 84.44 129 THR A CA 1
ATOM 936 C C . THR A 1 129 ? 26.540 -4.817 -40.920 1.00 84.44 129 THR A C 1
ATOM 938 O O . THR A 1 129 ? 26.019 -4.252 -39.951 1.00 84.44 129 THR A O 1
ATOM 941 N N . PRO A 1 130 ? 25.904 -4.866 -42.106 1.00 81.75 130 PRO A N 1
ATOM 942 C CA . PRO A 1 130 ? 24.516 -4.434 -42.265 1.00 81.75 130 PRO A CA 1
ATOM 943 C C . PRO A 1 130 ? 23.543 -5.272 -41.421 1.00 81.75 130 PRO A C 1
ATOM 945 O O . PRO A 1 130 ? 22.581 -4.711 -40.903 1.00 81.75 130 PRO A O 1
ATOM 948 N N . GLU A 1 131 ? 23.840 -6.553 -41.192 1.00 82.38 131 GLU A N 1
ATOM 949 C CA . GLU A 1 131 ? 23.064 -7.454 -40.334 1.00 82.38 131 GLU A CA 1
ATOM 950 C C . GLU A 1 131 ? 23.057 -6.977 -38.872 1.00 82.38 131 GLU A C 1
ATOM 952 O O . GLU A 1 131 ? 21.998 -6.892 -38.248 1.00 82.38 131 GLU A O 1
ATOM 957 N N . ALA A 1 132 ? 24.207 -6.538 -38.346 1.00 84.38 132 ALA A N 1
ATOM 958 C CA . ALA A 1 132 ? 24.278 -6.008 -36.985 1.00 84.38 132 ALA A CA 1
ATOM 959 C C . ALA A 1 132 ? 23.422 -4.751 -36.786 1.00 84.38 132 ALA A C 1
ATOM 961 O O . ALA A 1 132 ? 22.927 -4.515 -35.687 1.00 84.38 132 ALA A O 1
ATOM 962 N N . LYS A 1 133 ? 23.184 -3.939 -37.826 1.00 84.00 133 LYS A N 1
ATOM 963 C CA . LYS A 1 133 ? 22.300 -2.768 -37.699 1.00 84.00 133 LYS A CA 1
ATOM 964 C C . LYS A 1 133 ? 20.853 -3.173 -37.426 1.00 84.00 133 LYS A C 1
ATOM 966 O O . LYS A 1 133 ? 20.168 -2.457 -36.696 1.00 84.00 133 LYS A O 1
ATOM 971 N N . ASP A 1 134 ? 20.385 -4.279 -37.993 1.00 88.00 134 ASP A N 1
ATOM 972 C CA . ASP A 1 134 ? 19.014 -4.755 -37.795 1.00 88.00 134 ASP A CA 1
ATOM 973 C C . ASP A 1 134 ? 18.854 -5.493 -36.460 1.00 88.00 134 ASP A C 1
ATOM 975 O O . ASP A 1 134 ? 17.872 -5.264 -35.741 1.00 88.00 134 ASP A O 1
ATOM 979 N N . ASP A 1 135 ? 19.872 -6.249 -36.048 1.00 89.44 135 ASP A N 1
ATOM 980 C CA . ASP A 1 135 ? 19.940 -6.842 -34.709 1.00 89.44 135 ASP A CA 1
ATOM 981 C C . ASP A 1 135 ? 19.928 -5.762 -33.623 1.00 89.44 135 ASP A C 1
ATOM 983 O O . ASP A 1 135 ? 19.138 -5.811 -32.678 1.00 89.44 135 ASP A O 1
ATOM 987 N N . VAL A 1 136 ? 20.745 -4.720 -33.780 1.00 91.88 136 VAL A N 1
ATOM 988 C CA . VAL A 1 136 ? 20.827 -3.606 -32.827 1.00 91.88 136 VAL A CA 1
ATOM 989 C C . VAL A 1 136 ? 19.504 -2.864 -32.724 1.00 91.88 136 VAL A C 1
ATOM 991 O O . VAL A 1 136 ? 19.085 -2.546 -31.610 1.00 91.88 136 VAL A O 1
ATOM 994 N N . LYS A 1 137 ? 18.810 -2.610 -33.841 1.00 91.81 137 LYS A N 1
ATOM 995 C CA . LYS A 1 137 ? 17.462 -2.017 -33.803 1.00 91.81 137 LYS A CA 1
ATOM 996 C C . LYS A 1 137 ? 16.510 -2.890 -32.990 1.00 91.81 137 LYS A C 1
ATOM 998 O O . LYS A 1 137 ? 15.794 -2.365 -32.140 1.00 91.81 137 LYS A O 1
ATOM 1003 N N . THR A 1 138 ? 16.533 -4.202 -33.209 1.00 94.25 138 THR A N 1
ATOM 1004 C CA . THR A 1 138 ? 15.644 -5.157 -32.533 1.00 94.25 138 THR A CA 1
ATOM 1005 C C . THR A 1 138 ? 15.932 -5.241 -31.036 1.00 94.25 138 THR A C 1
ATOM 1007 O O . THR A 1 138 ? 15.009 -5.125 -30.224 1.00 94.25 138 THR A O 1
ATOM 1010 N N . TYR A 1 139 ? 17.202 -5.365 -30.644 1.00 94.94 139 TYR A N 1
ATOM 1011 C CA . TYR A 1 139 ? 17.600 -5.373 -29.236 1.00 94.94 139 TYR A CA 1
ATOM 1012 C C . TYR A 1 139 ? 17.303 -4.040 -28.554 1.00 94.94 139 TYR A C 1
ATOM 1014 O O . TYR A 1 139 ? 16.787 -4.027 -27.438 1.00 94.94 139 TYR A O 1
ATOM 1022 N N . THR A 1 140 ? 17.550 -2.920 -29.235 1.00 95.88 140 THR A N 1
ATOM 1023 C CA . THR A 1 140 ? 17.253 -1.584 -28.701 1.00 95.88 140 THR A CA 1
ATOM 1024 C C . THR A 1 140 ? 15.751 -1.393 -28.509 1.00 95.88 140 THR A C 1
ATOM 1026 O O . THR A 1 140 ? 15.328 -0.942 -27.447 1.00 95.88 140 THR A O 1
ATOM 1029 N N . ALA A 1 141 ? 14.930 -1.781 -29.489 1.00 95.38 141 ALA A N 1
ATOM 1030 C CA . ALA A 1 141 ? 13.475 -1.715 -29.384 1.00 95.38 141 ALA A CA 1
ATOM 1031 C C . ALA A 1 141 ? 12.947 -2.609 -28.250 1.00 95.38 141 ALA A C 1
ATOM 1033 O O . ALA A 1 141 ? 12.123 -2.170 -27.448 1.00 95.38 141 ALA A O 1
ATOM 1034 N N . SER A 1 142 ? 13.472 -3.831 -28.133 1.00 96.12 142 SER A N 1
ATOM 1035 C CA . SER A 1 142 ? 13.095 -4.778 -27.077 1.00 96.12 142 SER A CA 1
ATOM 1036 C C . SER A 1 142 ? 13.490 -4.274 -25.688 1.00 96.12 142 SER A C 1
ATOM 1038 O O . SER A 1 142 ? 12.690 -4.340 -24.756 1.00 96.12 142 SER A O 1
ATOM 1040 N N . LEU A 1 143 ? 14.693 -3.711 -25.544 1.00 95.56 143 LEU A N 1
ATOM 1041 C CA . LEU A 1 143 ? 15.162 -3.112 -24.296 1.00 95.56 143 LEU A CA 1
ATOM 1042 C C . LEU A 1 143 ? 14.324 -1.887 -23.918 1.00 95.56 143 LEU A C 1
ATOM 1044 O O . LEU A 1 143 ? 13.896 -1.768 -22.771 1.00 95.56 143 LEU A O 1
ATOM 1048 N N . ALA A 1 144 ? 14.045 -1.000 -24.875 1.00 95.00 144 ALA A N 1
ATOM 1049 C CA . ALA A 1 144 ? 13.195 0.166 -24.654 1.00 95.00 144 ALA A CA 1
ATOM 1050 C C . ALA A 1 144 ? 11.787 -0.248 -24.202 1.00 95.00 144 ALA A C 1
ATOM 1052 O O . ALA A 1 144 ? 11.251 0.315 -23.246 1.00 95.00 144 ALA A O 1
ATOM 1053 N N . PHE A 1 145 ? 11.216 -1.278 -24.831 1.00 94.62 145 PHE A N 1
ATOM 1054 C CA . PHE A 1 145 ? 9.932 -1.843 -24.432 1.00 94.62 145 PHE A CA 1
ATOM 1055 C C . PHE A 1 145 ? 9.979 -2.450 -23.023 1.00 94.62 145 PHE A C 1
ATOM 1057 O O . PHE A 1 145 ? 9.135 -2.124 -22.190 1.00 94.62 145 PHE A O 1
ATOM 1064 N N . ALA A 1 146 ? 10.990 -3.263 -22.707 1.00 91.00 146 ALA A N 1
ATOM 1065 C CA . ALA A 1 146 ? 11.158 -3.853 -21.378 1.00 91.00 146 ALA A CA 1
ATOM 1066 C C . ALA A 1 146 ? 11.307 -2.784 -20.280 1.00 91.00 146 ALA A C 1
ATOM 1068 O O . ALA A 1 146 ? 10.699 -2.892 -19.211 1.00 91.00 146 ALA A O 1
ATOM 1069 N N . LEU A 1 147 ? 12.061 -1.714 -20.551 1.00 91.12 147 LEU A N 1
ATOM 1070 C CA . LEU A 1 147 ? 12.179 -0.569 -19.648 1.00 91.12 147 LEU A CA 1
ATOM 1071 C C . LEU A 1 147 ? 10.840 0.156 -19.490 1.00 91.12 147 LEU A C 1
ATOM 1073 O O . LEU A 1 147 ? 10.459 0.480 -18.366 1.00 91.12 147 LEU A O 1
ATOM 1077 N N . ALA A 1 148 ? 10.086 0.357 -20.572 1.00 90.12 148 ALA A N 1
ATOM 1078 C CA . ALA A 1 148 ? 8.756 0.952 -20.495 1.00 90.12 148 ALA A CA 1
ATOM 1079 C C . ALA A 1 148 ? 7.808 0.110 -19.619 1.00 90.12 148 ALA A C 1
ATOM 1081 O O . ALA A 1 148 ? 7.156 0.653 -18.725 1.00 90.12 148 ALA A O 1
ATOM 1082 N N . LEU A 1 149 ? 7.788 -1.216 -19.792 1.00 87.69 149 LEU A N 1
ATOM 1083 C CA . LEU A 1 149 ? 7.016 -2.114 -18.926 1.00 87.69 149 LEU A CA 1
ATOM 1084 C C . LEU A 1 149 ? 7.420 -1.965 -17.449 1.00 87.69 149 LEU A C 1
ATOM 1086 O O . LEU A 1 149 ? 6.552 -1.810 -16.584 1.00 87.69 149 LEU A O 1
ATOM 1090 N N . ARG A 1 150 ? 8.730 -1.951 -17.168 1.00 84.69 150 ARG A N 1
ATOM 1091 C CA . ARG A 1 150 ? 9.290 -1.827 -15.812 1.00 84.69 150 ARG A CA 1
ATOM 1092 C C . ARG A 1 150 ? 8.979 -0.484 -15.149 1.00 84.69 150 ARG A C 1
ATOM 1094 O O . ARG A 1 150 ? 8.742 -0.441 -13.946 1.00 84.69 150 ARG A O 1
ATOM 1101 N N . PHE A 1 151 ? 8.998 0.622 -15.889 1.00 83.56 151 PHE A N 1
ATOM 1102 C CA . PHE A 1 151 ? 8.757 1.944 -15.303 1.00 83.56 151 PHE A CA 1
ATOM 1103 C C . PHE A 1 151 ? 7.267 2.272 -15.167 1.00 83.56 151 PHE A C 1
ATOM 1105 O O . PHE A 1 151 ? 6.857 2.899 -14.179 1.00 83.56 151 PHE A O 1
ATOM 1112 N N . PHE A 1 152 ? 6.450 1.852 -16.137 1.00 86.69 152 PHE A N 1
ATOM 1113 C CA . PHE A 1 152 ? 5.066 2.313 -16.247 1.00 86.69 152 PHE A CA 1
ATOM 1114 C C . PHE A 1 152 ? 4.017 1.308 -15.782 1.00 86.69 152 PHE A C 1
ATOM 1116 O O . PHE A 1 152 ? 2.950 1.749 -15.352 1.00 86.69 152 PHE A O 1
ATOM 1123 N N . ILE A 1 153 ? 4.287 0.000 -15.847 1.00 89.50 153 ILE A N 1
ATOM 1124 C CA . ILE A 1 153 ? 3.254 -1.016 -15.607 1.00 89.50 153 ILE A CA 1
ATOM 1125 C C . ILE A 1 153 ? 3.429 -1.685 -14.249 1.00 89.50 153 ILE A C 1
ATOM 1127 O O . ILE A 1 153 ? 2.509 -1.610 -13.432 1.00 89.50 153 ILE A O 1
ATOM 1131 N N . VAL A 1 154 ? 4.587 -2.304 -14.003 1.00 91.38 154 VAL A N 1
ATOM 1132 C CA . VAL A 1 154 ? 4.810 -3.151 -12.822 1.00 91.38 154 VAL A CA 1
ATOM 1133 C C . VAL A 1 154 ? 6.036 -2.709 -12.039 1.00 91.38 154 VAL A C 1
ATOM 1135 O O . VAL A 1 154 ? 7.136 -2.637 -12.577 1.00 91.38 154 VAL A O 1
ATOM 1138 N N . GLU A 1 155 ? 5.850 -2.481 -10.742 1.00 91.31 155 GLU A N 1
ATOM 1139 C CA . GLU A 1 155 ? 6.915 -2.115 -9.814 1.00 91.31 155 GLU A CA 1
ATOM 1140 C C . GLU A 1 155 ? 7.117 -3.219 -8.761 1.00 91.31 155 GLU A C 1
ATOM 1142 O O . GLU A 1 155 ? 6.174 -3.533 -8.030 1.00 91.31 155 GLU A O 1
ATOM 1147 N N . PRO A 1 156 ? 8.317 -3.823 -8.663 1.00 92.56 156 PRO A N 1
ATOM 1148 C CA . PRO A 1 156 ? 8.605 -4.812 -7.631 1.00 92.56 156 PRO A CA 1
ATOM 1149 C C . PRO A 1 156 ? 8.730 -4.145 -6.254 1.00 92.56 156 PRO A C 1
ATOM 1151 O O . PRO A 1 156 ? 9.380 -3.105 -6.111 1.00 92.56 156 PRO A O 1
ATOM 1154 N N . ARG A 1 157 ? 8.127 -4.745 -5.224 1.00 94.06 157 ARG A N 1
ATOM 1155 C CA . ARG A 1 157 ? 8.163 -4.264 -3.835 1.00 94.06 157 ARG A CA 1
ATOM 1156 C C . ARG A 1 157 ? 8.424 -5.401 -2.857 1.00 94.06 157 ARG A C 1
ATOM 1158 O O . ARG A 1 157 ? 7.836 -6.461 -2.976 1.00 94.06 157 ARG A O 1
ATOM 1165 N N . TYR A 1 158 ? 9.271 -5.146 -1.868 1.00 94.62 158 TYR A N 1
ATOM 1166 C CA . TYR A 1 158 ? 9.572 -6.067 -0.770 1.00 94.62 158 TYR A CA 1
ATOM 1167 C C . TYR A 1 158 ? 8.727 -5.731 0.466 1.00 94.62 158 TYR A C 1
ATOM 1169 O O . TYR A 1 158 ? 8.551 -4.545 0.761 1.00 94.62 158 TYR A O 1
ATOM 1177 N N . ILE A 1 159 ? 8.240 -6.740 1.197 1.00 94.00 159 ILE A N 1
ATOM 1178 C CA . ILE A 1 159 ? 7.443 -6.574 2.422 1.00 94.00 159 ILE A CA 1
ATOM 1179 C C . ILE A 1 159 ? 8.306 -6.739 3.684 1.00 94.00 159 ILE A C 1
ATOM 1181 O O . ILE A 1 159 ? 8.704 -7.856 4.021 1.00 94.00 159 ILE A O 1
ATOM 1185 N N . PRO A 1 160 ? 8.564 -5.651 4.439 1.00 92.25 160 PRO A N 1
ATOM 1186 C CA . PRO A 1 160 ? 9.411 -5.704 5.629 1.00 92.25 160 PRO A CA 1
ATOM 1187 C C . PRO A 1 160 ? 8.641 -5.898 6.947 1.00 92.25 160 PRO A C 1
ATOM 1189 O O . PRO A 1 160 ? 9.270 -5.931 7.999 1.00 92.25 160 PRO A O 1
ATOM 1192 N N . SER A 1 161 ? 7.300 -5.959 6.938 1.00 93.31 161 SER A N 1
ATOM 1193 C CA . SER A 1 161 ? 6.487 -5.914 8.170 1.00 93.31 161 SER A CA 1
ATOM 1194 C C . SER A 1 161 ? 5.335 -6.921 8.188 1.00 93.31 161 SER A C 1
ATOM 1196 O O . SER A 1 161 ? 4.823 -7.293 7.138 1.00 93.31 161 SER A O 1
ATOM 1198 N N . LEU A 1 162 ? 4.873 -7.272 9.394 1.00 94.56 162 LEU A N 1
ATOM 1199 C CA . LEU A 1 162 ? 3.760 -8.201 9.649 1.00 94.56 162 LEU A CA 1
ATOM 1200 C C . LEU A 1 162 ? 2.370 -7.547 9.660 1.00 94.56 162 LEU A C 1
ATOM 1202 O O . LEU A 1 162 ? 1.381 -8.197 9.986 1.00 94.56 162 LEU A O 1
ATOM 1206 N N . SER A 1 163 ? 2.266 -6.261 9.324 1.00 95.06 163 SER A N 1
ATOM 1207 C CA . SER A 1 163 ? 0.998 -5.525 9.450 1.00 95.06 163 SER A CA 1
ATOM 1208 C C . SER A 1 163 ? -0.109 -5.997 8.495 1.00 95.06 163 SER A C 1
ATOM 1210 O O . SER A 1 163 ? -1.271 -5.642 8.663 1.00 95.06 163 SER A O 1
ATOM 1212 N N . MET A 1 164 ? 0.263 -6.794 7.497 1.00 95.81 164 MET A N 1
ATOM 1213 C CA . MET A 1 164 ? -0.629 -7.388 6.508 1.00 95.81 164 MET A CA 1
ATOM 1214 C C . MET A 1 164 ? -0.729 -8.920 6.638 1.00 95.81 164 MET A C 1
ATOM 1216 O O . MET A 1 164 ? -1.207 -9.585 5.725 1.00 95.81 164 MET A O 1
ATOM 1220 N N . TYR A 1 165 ? -0.268 -9.488 7.754 1.00 94.75 165 TYR A N 1
ATOM 1221 C CA . TYR A 1 165 ? -0.451 -10.905 8.069 1.00 94.75 165 TYR A CA 1
ATOM 1222 C C . TYR A 1 165 ? -1.941 -11.212 8.339 1.00 94.75 165 TYR A C 1
ATOM 1224 O O . TYR A 1 165 ? -2.592 -10.387 8.983 1.00 94.75 165 TYR A O 1
ATOM 1232 N N . PRO A 1 166 ? -2.494 -12.369 7.916 1.00 93.50 166 PRO A N 1
ATOM 1233 C CA . PRO A 1 166 ? -1.849 -13.512 7.257 1.00 93.50 166 PRO A CA 1
ATOM 1234 C C . PRO A 1 166 ? -1.643 -13.379 5.745 1.00 93.50 166 PRO A C 1
ATOM 1236 O O . PRO A 1 166 ? -0.836 -14.128 5.198 1.00 93.50 166 PRO A O 1
ATOM 1239 N N . SER A 1 167 ? -2.324 -12.446 5.072 1.00 94.00 167 SER A N 1
ATOM 1240 C CA . SER A 1 167 ? -2.267 -12.306 3.608 1.00 94.00 167 SER A CA 1
ATOM 1241 C C . SER A 1 167 ? -0.835 -12.181 3.088 1.00 94.00 167 SER A C 1
ATOM 1243 O O . SER A 1 167 ? -0.443 -12.849 2.133 1.00 94.00 167 SER A O 1
ATOM 1245 N N . PHE A 1 168 ? -0.019 -11.378 3.770 1.00 94.56 168 PHE A N 1
ATOM 1246 C CA . PHE A 1 168 ? 1.381 -11.158 3.428 1.00 94.56 168 PHE A CA 1
ATOM 1247 C C . PHE A 1 168 ? 2.290 -11.430 4.624 1.00 94.56 168 PHE A C 1
ATOM 1249 O O . PHE A 1 168 ? 2.001 -11.029 5.755 1.00 94.56 168 PHE A O 1
ATOM 1256 N N . GLN A 1 169 ? 3.420 -12.080 4.358 1.00 94.38 169 GLN A N 1
ATOM 1257 C CA . GLN A 1 169 ? 4.453 -12.375 5.347 1.00 94.38 169 GLN A CA 1
ATOM 1258 C C . GLN A 1 169 ? 5.691 -11.515 5.087 1.00 94.38 169 GLN A C 1
ATOM 1260 O O . GLN A 1 169 ? 5.910 -10.983 3.995 1.00 94.38 169 GLN A O 1
ATOM 1265 N N . VAL A 1 170 ? 6.521 -11.375 6.119 1.00 95.38 170 VAL A N 1
ATOM 1266 C CA . VAL A 1 170 ? 7.819 -10.711 5.983 1.00 95.38 170 VAL A CA 1
ATOM 1267 C C . VAL A 1 170 ? 8.674 -11.501 4.997 1.00 95.38 170 VAL A C 1
ATOM 1269 O O . VAL A 1 170 ? 8.821 -12.712 5.137 1.00 95.38 170 VAL A O 1
ATOM 1272 N N . GLY A 1 171 ? 9.250 -10.806 4.019 1.00 94.44 171 GLY A N 1
ATOM 1273 C CA . GLY A 1 171 ? 10.071 -11.422 2.978 1.00 94.44 171 GLY A CA 1
ATOM 1274 C C . GLY A 1 171 ? 9.369 -11.594 1.632 1.00 94.44 171 GLY A C 1
ATOM 1275 O O . GLY A 1 171 ? 10.058 -11.777 0.626 1.00 94.44 171 GLY A O 1
ATOM 1276 N N . ASP A 1 172 ? 8.037 -11.481 1.587 1.00 95.44 172 ASP A N 1
ATOM 1277 C CA . ASP A 1 172 ? 7.297 -11.534 0.327 1.00 95.44 172 ASP A CA 1
ATOM 1278 C C . ASP A 1 172 ? 7.742 -10.402 -0.609 1.00 95.44 172 ASP A C 1
ATOM 1280 O O . ASP A 1 172 ? 7.933 -9.250 -0.195 1.00 95.44 172 ASP A O 1
ATOM 1284 N N . GLN A 1 173 ? 7.876 -10.726 -1.894 1.00 95.19 173 GLN A N 1
ATOM 1285 C CA . GLN A 1 173 ? 8.088 -9.754 -2.955 1.00 95.19 173 GLN A CA 1
ATOM 1286 C C . GLN A 1 173 ? 6.874 -9.716 -3.875 1.00 95.19 173 GLN A C 1
ATOM 1288 O O . GLN A 1 173 ? 6.437 -10.730 -4.421 1.00 95.19 173 GLN A O 1
ATOM 1293 N N . LEU A 1 174 ? 6.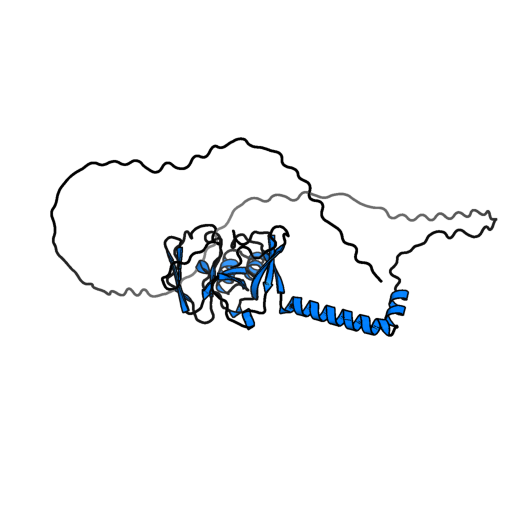335 -8.515 -4.035 1.00 94.19 174 LEU A N 1
ATOM 1294 C CA . LEU A 1 174 ? 5.084 -8.233 -4.711 1.00 94.19 174 LEU A CA 1
ATOM 1295 C C . LEU A 1 174 ? 5.326 -7.486 -6.005 1.00 94.19 174 LEU A C 1
ATOM 1297 O O . LEU A 1 174 ? 6.165 -6.587 -6.078 1.00 94.19 174 LEU A O 1
ATOM 1301 N N . ALA A 1 175 ? 4.502 -7.780 -6.995 1.00 94.12 175 ALA A N 1
ATOM 1302 C CA . ALA A 1 175 ? 4.335 -6.909 -8.138 1.00 94.12 175 ALA A CA 1
ATOM 1303 C C . ALA A 1 175 ? 3.198 -5.923 -7.883 1.00 94.12 175 ALA A C 1
ATOM 1305 O O . ALA A 1 175 ? 2.057 -6.308 -7.609 1.00 94.12 175 ALA A O 1
ATOM 1306 N N . VAL A 1 176 ? 3.521 -4.640 -8.007 1.00 94.62 176 VAL A N 1
ATOM 1307 C CA . VAL A 1 176 ? 2.568 -3.543 -7.876 1.00 94.62 176 VAL A CA 1
ATOM 1308 C C . VAL A 1 176 ? 2.214 -3.024 -9.260 1.00 94.62 176 VAL A C 1
ATOM 1310 O O . VAL A 1 176 ? 3.077 -2.516 -9.973 1.00 94.62 176 VAL A O 1
ATOM 1313 N N . GLU A 1 177 ? 0.942 -3.124 -9.637 1.00 93.69 177 GLU A N 1
ATOM 1314 C CA . GLU A 1 177 ? 0.436 -2.561 -10.886 1.00 93.69 177 GLU A CA 1
ATOM 1315 C C . GLU A 1 177 ? 0.093 -1.076 -10.721 1.00 93.69 177 GLU A C 1
ATOM 1317 O O . GLU A 1 177 ? -0.507 -0.658 -9.726 1.00 93.69 177 GLU A O 1
ATOM 1322 N N . LYS A 1 178 ? 0.482 -0.262 -11.705 1.00 93.25 178 LYS A N 1
ATOM 1323 C CA . LYS A 1 178 ? 0.352 1.208 -11.659 1.00 93.25 178 LYS A CA 1
ATOM 1324 C C . LYS A 1 178 ? -0.655 1.759 -12.664 1.00 93.25 178 LYS A C 1
ATOM 1326 O O . LYS A 1 178 ? -0.847 2.976 -12.732 1.00 93.25 178 LYS A O 1
ATOM 1331 N N . VAL A 1 179 ? -1.273 0.893 -13.461 1.00 91.94 179 VAL A N 1
ATOM 1332 C CA . VAL A 1 179 ? -2.120 1.287 -14.592 1.00 91.94 179 VAL A CA 1
ATOM 1333 C C . VAL A 1 179 ? -3.545 1.534 -14.122 1.00 91.94 179 VAL A C 1
ATOM 1335 O O . VAL A 1 179 ? -4.140 2.554 -14.466 1.00 91.94 179 VAL A O 1
ATOM 1338 N N . THR A 1 180 ? -4.086 0.655 -13.280 1.00 89.94 180 THR A N 1
ATOM 1339 C CA . THR A 1 180 ? -5.503 0.691 -12.909 1.00 89.94 180 THR A CA 1
ATOM 1340 C C . THR A 1 180 ? -5.870 1.982 -12.196 1.00 89.94 180 THR A C 1
ATOM 1342 O O . THR A 1 180 ? -6.940 2.520 -12.461 1.00 89.94 180 THR A O 1
ATOM 1345 N N . LYS A 1 181 ? -4.968 2.538 -11.376 1.00 89.44 181 LYS A N 1
ATOM 1346 C CA . LYS A 1 181 ? -5.210 3.813 -10.680 1.00 89.44 181 LYS A CA 1
ATOM 1347 C C . LYS A 1 181 ? -5.433 5.004 -11.621 1.00 89.44 181 LYS A C 1
ATOM 1349 O O . LYS A 1 181 ? -5.982 6.009 -11.192 1.00 89.44 181 LYS A O 1
ATOM 1354 N N . LYS A 1 182 ? -4.969 4.921 -12.876 1.00 89.06 182 LYS A N 1
ATOM 1355 C CA . LYS A 1 182 ? -5.187 5.956 -13.903 1.00 89.06 182 LYS A CA 1
ATOM 1356 C C . LYS A 1 182 ? -6.504 5.761 -14.649 1.00 89.06 182 LYS A C 1
ATOM 1358 O O . LYS A 1 182 ? -7.034 6.717 -15.197 1.00 89.06 182 LYS A O 1
ATOM 1363 N N . LEU A 1 183 ? -6.997 4.525 -14.695 1.00 92.62 183 LEU A N 1
ATOM 1364 C CA . LEU A 1 183 ? -8.203 4.153 -15.432 1.00 92.62 183 LEU A CA 1
ATOM 1365 C C . LEU A 1 183 ? -9.458 4.244 -14.566 1.00 92.62 183 LEU A C 1
ATOM 1367 O O . LEU A 1 183 ? -10.530 4.571 -15.067 1.00 92.62 183 LEU A O 1
ATOM 1371 N N . ARG A 1 184 ? -9.342 3.926 -13.273 1.00 93.81 184 ARG A N 1
ATOM 1372 C CA . ARG A 1 184 ? -10.462 3.957 -12.336 1.00 93.81 184 ARG A CA 1
ATOM 1373 C C . ARG A 1 184 ? -10.020 4.260 -10.902 1.00 93.81 184 ARG A C 1
ATOM 1375 O O . ARG A 1 184 ? -8.886 3.948 -10.532 1.00 93.81 184 ARG A O 1
ATOM 1382 N N . PRO A 1 185 ? -10.938 4.766 -10.061 1.00 93.38 185 PRO A N 1
ATOM 1383 C CA . PRO A 1 185 ? -10.718 4.852 -8.624 1.00 93.38 185 PRO A CA 1
ATOM 1384 C C . PRO A 1 185 ? -10.476 3.475 -7.979 1.00 93.38 185 PRO A C 1
ATOM 1386 O O . PRO A 1 185 ? -10.924 2.431 -8.477 1.00 93.38 185 PRO A O 1
ATOM 1389 N N . GLN A 1 186 ? -9.780 3.493 -6.840 1.00 95.44 186 GLN A N 1
ATOM 1390 C CA . GLN A 1 186 ? -9.588 2.329 -5.973 1.00 95.44 186 GLN A CA 1
ATOM 1391 C C . GLN A 1 186 ? -10.923 1.871 -5.390 1.00 95.44 186 GLN A C 1
ATOM 1393 O O . GLN A 1 186 ? -11.787 2.703 -5.084 1.00 95.44 186 GLN A O 1
ATOM 1398 N N . ARG A 1 187 ? -11.059 0.556 -5.234 1.00 95.31 187 ARG A N 1
ATOM 1399 C CA . ARG A 1 187 ? -12.245 -0.124 -4.700 1.00 95.31 187 ARG A CA 1
ATOM 1400 C C . ARG A 1 187 ? -11.955 -0.695 -3.315 1.00 95.31 187 ARG A C 1
ATOM 1402 O O . ARG A 1 187 ? -10.799 -0.904 -2.956 1.00 95.31 187 ARG A O 1
ATOM 1409 N N . ARG A 1 188 ? -13.018 -0.974 -2.559 1.00 95.62 188 ARG A N 1
ATOM 1410 C CA . ARG A 1 188 ? -12.927 -1.728 -1.302 1.00 95.62 188 ARG A CA 1
ATOM 1411 C C . ARG A 1 188 ? -12.341 -3.121 -1.561 1.00 95.62 188 ARG A C 1
ATOM 1413 O O . ARG A 1 188 ? -12.521 -3.667 -2.648 1.00 95.62 188 ARG A O 1
ATOM 1420 N N . GLY A 1 189 ? -11.630 -3.657 -0.578 1.00 94.88 189 GLY A N 1
ATOM 1421 C CA . GLY A 1 189 ? -10.933 -4.941 -0.640 1.00 94.88 189 GLY A CA 1
ATOM 1422 C C . GLY A 1 189 ? -9.561 -4.885 -1.316 1.00 94.88 189 GLY A C 1
ATOM 1423 O O . GLY A 1 189 ? -8.725 -5.739 -1.041 1.00 94.88 189 GLY A O 1
ATOM 1424 N N . GLU A 1 190 ? -9.273 -3.871 -2.142 1.00 95.50 190 GLU A N 1
ATOM 1425 C CA . GLU A 1 190 ? -7.997 -3.792 -2.860 1.00 95.50 190 GLU A CA 1
ATOM 1426 C C . GLU A 1 190 ? -6.815 -3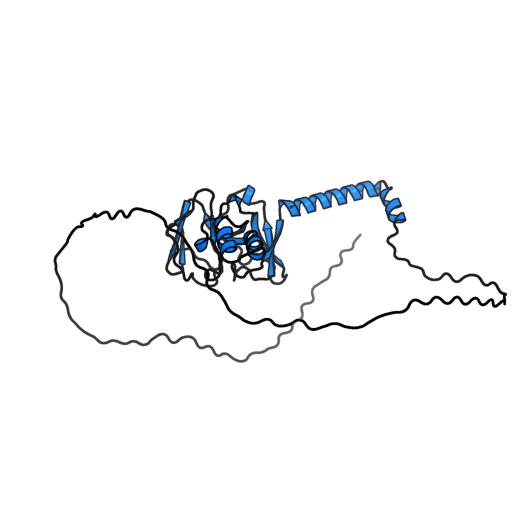.546 -1.916 1.00 95.50 190 GLU A C 1
ATOM 1428 O O . GLU A 1 190 ? -6.855 -2.668 -1.053 1.00 95.50 190 GLU A O 1
ATOM 1433 N N . VAL A 1 191 ? -5.713 -4.262 -2.137 1.00 96.50 191 VAL A N 1
ATOM 1434 C CA . VAL A 1 191 ? -4.450 -4.023 -1.433 1.00 96.50 191 VAL A CA 1
ATOM 1435 C C . VAL A 1 191 ? -3.615 -3.006 -2.201 1.00 96.50 191 VAL A C 1
ATOM 1437 O O . VAL A 1 191 ? -3.248 -3.221 -3.357 1.00 96.50 191 VAL A O 1
ATOM 1440 N N . VAL A 1 192 ? -3.292 -1.886 -1.562 1.00 97.06 192 VAL A N 1
ATOM 1441 C CA . VAL A 1 192 ? -2.610 -0.755 -2.197 1.00 97.06 192 VAL A CA 1
ATOM 1442 C C . VAL A 1 192 ? -1.266 -0.471 -1.548 1.00 97.06 192 VAL A C 1
ATOM 1444 O O . VAL A 1 192 ? -1.114 -0.548 -0.329 1.00 97.06 192 VAL A O 1
ATOM 1447 N N . VAL A 1 193 ? -0.299 -0.088 -2.382 1.00 96.81 193 VAL A N 1
ATOM 1448 C CA . VAL A 1 193 ? 0.988 0.465 -1.954 1.00 96.81 193 VAL A CA 1
ATOM 1449 C C . VAL A 1 193 ? 0.946 1.977 -2.134 1.00 96.81 193 VAL A C 1
ATOM 1451 O O . VAL A 1 193 ? 0.511 2.465 -3.179 1.00 96.81 193 VAL A O 1
ATOM 1454 N N . PHE A 1 194 ? 1.378 2.733 -1.129 1.00 97.31 194 PHE A N 1
ATOM 1455 C CA . PHE A 1 194 ? 1.246 4.190 -1.109 1.00 97.31 194 PHE A CA 1
ATOM 1456 C C . PHE A 1 194 ? 2.395 4.884 -0.377 1.00 97.31 194 PHE A C 1
ATOM 1458 O O . PHE A 1 194 ? 3.085 4.296 0.457 1.00 97.31 194 PHE A O 1
ATOM 1465 N N . ASN A 1 195 ? 2.582 6.164 -0.692 1.00 97.56 195 ASN A N 1
ATOM 1466 C CA . ASN A 1 195 ? 3.461 7.044 0.069 1.00 97.56 195 ASN A CA 1
ATOM 1467 C C . ASN A 1 195 ? 2.756 7.483 1.362 1.00 97.56 195 ASN A C 1
ATOM 1469 O O . ASN A 1 195 ? 1.605 7.920 1.287 1.00 97.56 195 ASN A O 1
ATOM 1473 N N . PRO A 1 196 ? 3.414 7.442 2.534 1.00 96.44 196 PRO A N 1
ATOM 1474 C CA . PRO A 1 196 ? 2.743 7.756 3.791 1.00 96.44 196 PRO A CA 1
ATOM 1475 C C . PRO A 1 196 ? 2.171 9.181 3.817 1.00 96.44 196 PRO A C 1
ATOM 1477 O O . PRO A 1 196 ? 2.863 10.099 3.351 1.00 96.44 196 PRO A O 1
ATOM 1480 N N . PRO A 1 197 ? 0.954 9.394 4.356 1.00 96.75 197 PRO A N 1
ATOM 1481 C CA . PRO A 1 197 ? 0.388 10.730 4.538 1.00 96.75 197 PRO A CA 1
ATOM 1482 C C . PRO A 1 197 ? 1.146 11.522 5.612 1.00 96.75 197 PRO A C 1
ATOM 1484 O O . PRO A 1 197 ? 1.899 10.952 6.401 1.00 96.75 197 PRO A O 1
ATOM 1487 N N . ALA A 1 198 ? 0.940 12.841 5.653 1.00 95.69 198 ALA A N 1
ATOM 1488 C CA . ALA A 1 198 ? 1.616 13.726 6.607 1.00 95.69 198 ALA A CA 1
ATOM 1489 C C . ALA A 1 198 ? 1.388 13.295 8.067 1.00 95.69 198 ALA A C 1
ATOM 1491 O O . ALA A 1 198 ? 2.351 13.144 8.808 1.00 95.69 198 ALA A O 1
ATOM 1492 N N . THR A 1 199 ? 0.150 12.950 8.429 1.00 95.31 199 THR A N 1
ATOM 1493 C CA . THR A 1 199 ? -0.208 12.487 9.780 1.00 95.31 199 THR A CA 1
ATOM 1494 C C . THR A 1 199 ? 0.602 11.268 10.226 1.00 95.31 199 THR A C 1
ATOM 1496 O O . THR A 1 199 ? 1.094 11.227 11.351 1.00 95.31 199 THR A O 1
ATOM 1499 N N . PHE A 1 200 ? 0.819 10.294 9.336 1.00 96.44 200 PHE A N 1
ATOM 1500 C CA . PHE A 1 200 ? 1.687 9.148 9.620 1.00 96.44 200 PHE A CA 1
ATOM 1501 C C . PHE A 1 200 ? 3.140 9.578 9.841 1.00 96.44 200 PHE A C 1
ATOM 1503 O O . PHE A 1 200 ? 3.799 9.098 10.763 1.00 96.44 200 PHE A O 1
ATOM 1510 N N . ARG A 1 201 ? 3.654 10.478 8.993 1.00 95.19 201 ARG A N 1
ATOM 1511 C CA . ARG A 1 201 ? 5.037 10.970 9.093 1.00 95.19 201 ARG A CA 1
ATOM 1512 C C . ARG A 1 201 ? 5.274 11.662 10.425 1.00 95.19 201 ARG A C 1
ATOM 1514 O O . ARG A 1 201 ? 6.300 11.411 11.051 1.00 95.19 201 ARG A O 1
ATOM 1521 N N . ASP A 1 202 ? 4.322 12.472 10.865 1.00 94.50 202 ASP A N 1
ATOM 1522 C CA . ASP A 1 202 ? 4.402 13.206 12.125 1.00 94.50 202 ASP A CA 1
ATOM 1523 C C . ASP A 1 202 ? 4.428 12.240 13.316 1.00 94.50 202 ASP A C 1
ATOM 1525 O O . ASP A 1 202 ? 5.293 12.349 14.184 1.00 94.50 202 ASP A O 1
ATOM 1529 N N . ILE A 1 203 ? 3.569 11.213 13.309 1.00 94.62 203 ILE A N 1
ATOM 1530 C CA . ILE A 1 203 ? 3.558 10.170 14.347 1.00 94.62 203 ILE A CA 1
ATOM 1531 C C . ILE A 1 203 ? 4.898 9.426 14.396 1.00 94.62 203 ILE A C 1
ATOM 1533 O O . ILE A 1 203 ? 5.487 9.273 15.467 1.00 94.62 203 ILE A O 1
ATOM 1537 N N . VAL A 1 204 ? 5.410 8.975 13.247 1.00 94.81 204 VAL A N 1
ATOM 1538 C CA . VAL A 1 204 ? 6.649 8.182 13.195 1.00 94.81 204 VAL A CA 1
ATOM 1539 C C . VAL A 1 204 ? 7.877 9.013 13.556 1.00 94.81 204 VAL A C 1
ATOM 1541 O O . VAL A 1 204 ? 8.755 8.520 14.262 1.00 94.81 204 VAL A O 1
ATOM 1544 N N . THR A 1 205 ? 7.954 10.263 13.100 1.00 92.94 205 THR A N 1
ATOM 1545 C CA . THR A 1 205 ? 9.077 11.159 13.432 1.00 92.94 205 THR A CA 1
ATOM 1546 C C . THR A 1 205 ? 9.058 11.605 14.890 1.00 92.94 205 THR A C 1
ATOM 1548 O O . THR A 1 205 ? 10.122 11.822 15.467 1.00 92.94 205 THR A O 1
ATOM 1551 N N . PHE A 1 206 ? 7.878 11.681 15.510 1.00 92.69 206 PHE A N 1
ATOM 1552 C CA . PHE A 1 206 ? 7.750 11.907 16.945 1.00 92.69 206 PHE A CA 1
ATOM 1553 C C . PHE A 1 206 ? 8.189 10.683 17.766 1.00 92.69 206 PHE A C 1
ATOM 1555 O O . PHE A 1 206 ? 8.936 10.825 18.730 1.00 92.69 206 PHE A O 1
ATOM 1562 N N . GLN A 1 207 ? 7.765 9.476 17.375 1.00 91.75 207 GLN A N 1
ATOM 1563 C CA . GLN A 1 207 ? 8.091 8.235 18.093 1.00 91.75 207 GLN A CA 1
ATOM 1564 C C . GLN A 1 207 ? 9.552 7.804 17.933 1.00 91.75 207 GLN A C 1
ATOM 1566 O O . GLN A 1 207 ? 10.137 7.227 18.849 1.00 91.75 207 GLN A O 1
ATOM 1571 N N . VAL A 1 208 ? 10.140 8.048 16.762 1.00 92.00 208 VAL A N 1
ATOM 1572 C CA . VAL A 1 208 ? 11.509 7.649 16.437 1.00 92.00 208 VAL A CA 1
ATOM 1573 C C . VAL A 1 208 ? 12.310 8.898 16.102 1.00 92.00 208 VAL A C 1
ATOM 1575 O O . VAL A 1 208 ? 12.187 9.462 15.018 1.00 92.00 208 VAL A O 1
ATOM 1578 N N . SER A 1 209 ? 13.162 9.325 17.029 1.00 89.88 209 SER A N 1
ATOM 1579 C CA . SER A 1 209 ? 13.984 10.518 16.835 1.00 89.88 209 SER A CA 1
ATOM 1580 C C . SER A 1 209 ? 15.139 10.292 15.848 1.00 89.88 209 SER A C 1
ATOM 1582 O O . SER A 1 209 ? 15.655 9.184 15.676 1.00 89.88 209 SER A O 1
ATOM 1584 N N . GLY A 1 210 ? 15.582 11.379 15.217 1.00 91.44 210 GLY A N 1
ATOM 1585 C CA . GLY A 1 210 ? 16.759 11.400 14.348 1.00 91.44 210 GLY A CA 1
ATOM 1586 C C . GLY A 1 210 ? 16.540 10.808 12.950 1.00 91.44 210 GLY A C 1
ATOM 1587 O O . GLY A 1 210 ? 15.418 10.631 12.471 1.00 91.44 210 GLY A O 1
ATOM 1588 N N . ASN A 1 211 ? 17.650 10.505 12.270 1.00 90.62 211 ASN A N 1
ATOM 1589 C CA . ASN A 1 211 ? 17.650 10.091 10.861 1.00 90.62 211 ASN A CA 1
ATOM 1590 C C . ASN A 1 211 ? 16.865 8.794 10.604 1.00 90.62 211 ASN A C 1
ATOM 1592 O O . ASN A 1 211 ? 16.283 8.629 9.531 1.00 90.62 211 ASN A O 1
ATOM 1596 N N . ALA A 1 212 ? 16.816 7.886 11.582 1.00 90.06 212 ALA A N 1
ATOM 1597 C CA . ALA A 1 212 ? 16.080 6.631 11.464 1.00 90.06 212 ALA A CA 1
ATOM 1598 C C . ALA A 1 212 ? 14.565 6.858 11.319 1.00 90.06 212 ALA A C 1
ATOM 1600 O O . ALA A 1 212 ? 13.937 6.252 10.449 1.00 90.06 212 ALA A O 1
ATOM 1601 N N . GLY A 1 213 ? 13.984 7.766 12.112 1.00 91.25 213 GLY A N 1
ATOM 1602 C CA . GLY A 1 213 ? 12.567 8.120 12.006 1.00 91.25 213 GLY A CA 1
ATOM 1603 C C . GLY A 1 213 ? 12.247 8.838 10.702 1.00 91.25 213 GLY A C 1
ATOM 1604 O O . GLY A 1 213 ? 11.288 8.484 10.020 1.00 91.25 213 GLY A O 1
ATOM 1605 N N . ALA A 1 214 ? 13.109 9.773 10.290 1.00 91.00 214 ALA A N 1
ATOM 1606 C CA . ALA A 1 214 ? 12.960 10.485 9.021 1.00 91.00 214 ALA A CA 1
ATOM 1607 C C . ALA A 1 214 ? 12.992 9.547 7.800 1.00 91.00 214 ALA A C 1
ATOM 1609 O O . ALA A 1 214 ? 12.286 9.793 6.819 1.00 91.00 214 ALA A O 1
ATOM 1610 N N . LYS A 1 215 ? 13.791 8.471 7.851 1.00 93.31 215 LYS A N 1
ATOM 1611 C CA . LYS A 1 215 ? 13.811 7.434 6.813 1.00 93.31 215 LYS A CA 1
ATOM 1612 C C . LYS A 1 215 ? 12.516 6.619 6.826 1.00 93.31 215 LYS A C 1
ATOM 1614 O O . LYS A 1 215 ? 11.840 6.575 5.802 1.00 93.31 215 LYS A O 1
ATOM 1619 N N . LYS A 1 216 ? 12.127 6.060 7.980 1.00 91.56 216 LYS A N 1
ATOM 1620 C CA . LYS A 1 216 ? 10.898 5.253 8.121 1.00 91.56 216 LYS A CA 1
ATOM 1621 C C . LYS A 1 216 ? 9.635 6.014 7.717 1.00 91.56 216 LYS A C 1
ATOM 1623 O O . LYS A 1 216 ? 8.770 5.459 7.055 1.00 91.56 216 LYS A O 1
ATOM 1628 N N . ALA A 1 217 ? 9.551 7.302 8.042 1.00 94.00 217 ALA A N 1
ATOM 1629 C CA . ALA A 1 217 ? 8.426 8.155 7.662 1.00 94.00 217 ALA A CA 1
ATOM 1630 C C . ALA A 1 217 ? 8.260 8.307 6.133 1.00 94.00 217 ALA A C 1
ATOM 1632 O O . ALA A 1 217 ? 7.180 8.652 5.660 1.00 94.00 217 ALA A O 1
ATOM 1633 N N . LYS A 1 218 ? 9.311 8.062 5.343 1.00 94.69 218 LYS A N 1
ATOM 1634 C CA . LYS A 1 218 ? 9.281 8.157 3.875 1.00 94.69 218 LYS A CA 1
ATOM 1635 C C . LYS A 1 218 ? 9.113 6.804 3.184 1.00 94.69 218 LYS A C 1
ATOM 1637 O O . LYS A 1 218 ? 8.904 6.777 1.973 1.00 94.69 218 LYS A O 1
ATOM 1642 N N . GLU A 1 219 ? 9.230 5.698 3.913 1.00 94.50 219 GLU A N 1
ATOM 1643 C CA . GLU A 1 219 ? 9.113 4.358 3.342 1.00 94.50 219 GLU A CA 1
ATOM 1644 C C . GLU A 1 219 ? 7.667 4.085 2.915 1.00 94.50 219 GLU A C 1
ATOM 1646 O O . GLU A 1 219 ? 6.719 4.397 3.633 1.00 94.50 219 GLU A O 1
ATOM 1651 N N . ALA A 1 220 ? 7.491 3.527 1.715 1.00 96.00 220 ALA A N 1
ATOM 1652 C CA . ALA A 1 220 ? 6.165 3.200 1.207 1.00 96.00 220 ALA A CA 1
ATOM 1653 C C . ALA A 1 220 ? 5.501 2.124 2.075 1.00 96.00 220 ALA A C 1
ATOM 1655 O O . ALA A 1 220 ? 6.156 1.185 2.531 1.00 96.00 220 ALA A O 1
ATOM 1656 N N . LEU A 1 221 ? 4.189 2.243 2.253 1.00 96.81 221 LEU A N 1
ATOM 1657 C CA . LEU A 1 221 ? 3.384 1.331 3.058 1.00 96.81 221 LEU A CA 1
ATOM 1658 C C . LEU A 1 221 ? 2.454 0.518 2.167 1.00 96.81 221 LEU A C 1
ATOM 1660 O O . LEU A 1 221 ? 2.109 0.942 1.065 1.00 96.81 221 LEU A O 1
ATOM 1664 N N . ILE A 1 222 ? 2.027 -0.632 2.680 1.00 97.19 222 ILE A N 1
ATOM 1665 C CA . ILE A 1 222 ? 1.016 -1.495 2.075 1.00 97.19 222 ILE A CA 1
ATOM 1666 C C . ILE A 1 222 ? -0.130 -1.691 3.064 1.00 97.19 222 ILE A C 1
ATOM 1668 O O . ILE A 1 222 ? 0.123 -1.983 4.235 1.00 97.19 222 ILE A O 1
ATOM 1672 N N . LYS A 1 223 ? -1.368 -1.479 2.610 1.00 97.62 223 LYS A N 1
ATOM 1673 C CA . LYS A 1 223 ? -2.604 -1.668 3.389 1.00 97.62 223 LYS A CA 1
ATOM 1674 C C . LYS A 1 223 ? -3.755 -2.088 2.482 1.00 97.62 223 LYS A C 1
ATOM 1676 O O . LYS A 1 223 ? -3.685 -1.890 1.267 1.00 97.62 223 LYS A O 1
ATOM 1681 N N . ARG A 1 224 ? -4.825 -2.615 3.070 1.00 97.75 224 ARG A N 1
ATOM 1682 C CA . ARG A 1 224 ? -6.075 -2.903 2.369 1.00 97.75 224 ARG A CA 1
ATOM 1683 C C . ARG A 1 224 ? -7.019 -1.715 2.436 1.00 97.75 224 ARG A C 1
ATOM 1685 O O . ARG A 1 224 ? -7.239 -1.155 3.506 1.00 97.75 224 ARG A O 1
ATOM 1692 N N . VAL A 1 225 ? -7.599 -1.346 1.301 1.00 98.06 225 VAL A N 1
ATOM 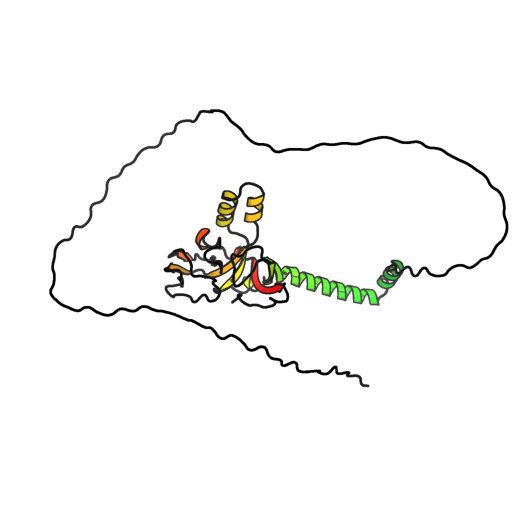1693 C CA . VAL A 1 225 ? -8.681 -0.364 1.225 1.00 98.06 225 VAL A CA 1
ATOM 1694 C C . VAL A 1 225 ? -9.933 -0.988 1.815 1.00 98.06 225 VAL A C 1
ATOM 1696 O O . VAL A 1 225 ? -10.518 -1.885 1.216 1.00 98.06 225 VAL A O 1
ATOM 1699 N N . VAL A 1 226 ? -10.363 -0.506 2.975 1.00 97.88 226 VAL A N 1
ATOM 1700 C CA . VAL A 1 226 ? -11.602 -0.986 3.595 1.00 97.88 226 VAL A CA 1
ATOM 1701 C C . VAL A 1 226 ? -12.789 -0.137 3.173 1.00 97.88 226 VAL A C 1
ATOM 1703 O O . VAL A 1 226 ? -13.842 -0.678 2.868 1.00 97.88 226 VAL A O 1
ATOM 1706 N N . ALA A 1 227 ? -12.609 1.179 3.048 1.00 98.00 227 ALA A N 1
ATOM 1707 C CA . ALA A 1 227 ? -13.678 2.094 2.672 1.00 98.00 227 ALA A CA 1
ATOM 1708 C C . ALA A 1 227 ? -13.182 3.187 1.724 1.00 98.00 227 ALA A C 1
ATOM 1710 O O . ALA A 1 227 ? -12.005 3.563 1.726 1.00 98.00 227 ALA A O 1
ATOM 1711 N N . VAL A 1 228 ? -14.103 3.687 0.906 1.00 98.38 228 VAL A N 1
ATOM 1712 C CA . VAL A 1 228 ? -13.858 4.720 -0.104 1.00 98.38 228 VAL A CA 1
ATOM 1713 C C . VAL A 1 228 ? -14.674 5.968 0.217 1.00 98.38 228 VAL A C 1
ATOM 1715 O O . VAL A 1 228 ? -15.501 5.958 1.123 1.00 98.38 228 VAL A O 1
ATOM 1718 N N . GLU A 1 229 ? -14.429 7.056 -0.508 1.00 97.88 229 GLU A N 1
ATOM 1719 C CA . GLU A 1 229 ? -15.132 8.326 -0.309 1.00 97.88 229 GLU A CA 1
ATOM 1720 C C . GLU A 1 229 ? -16.657 8.184 -0.160 1.00 97.88 229 GLU A C 1
ATOM 1722 O O . GLU A 1 229 ? -17.313 7.445 -0.894 1.00 97.88 229 GLU A O 1
ATOM 1727 N N . GLY A 1 230 ? -17.220 8.916 0.801 1.00 97.94 230 GLY A N 1
ATOM 1728 C CA . GLY A 1 230 ? -18.649 8.910 1.111 1.00 97.94 230 GLY A CA 1
ATOM 1729 C C . GLY A 1 230 ? -19.090 7.821 2.092 1.00 97.94 230 GLY A C 1
ATOM 1730 O O . GLY A 1 230 ? -20.114 8.016 2.760 1.00 97.94 230 GLY A O 1
ATOM 1731 N N . ASP A 1 231 ? -18.317 6.743 2.242 1.00 98.50 231 ASP A N 1
ATOM 1732 C CA . ASP A 1 231 ? -18.641 5.648 3.158 1.00 98.50 231 ASP A CA 1
ATOM 1733 C C . ASP A 1 231 ? -18.656 6.100 4.615 1.00 98.50 231 ASP A C 1
ATOM 1735 O O . ASP A 1 231 ? -17.793 6.860 5.051 1.00 98.50 231 ASP A O 1
ATOM 1739 N N . ASP A 1 232 ? -19.635 5.608 5.369 1.00 98.31 232 ASP A N 1
ATOM 1740 C CA . ASP A 1 232 ? -19.644 5.644 6.828 1.00 98.31 232 ASP A CA 1
ATOM 1741 C C . ASP A 1 232 ? -18.980 4.376 7.368 1.00 98.31 232 ASP A C 1
ATOM 1743 O O . ASP A 1 232 ? -19.349 3.268 6.974 1.00 98.31 232 ASP A O 1
ATOM 1747 N N . VAL A 1 233 ? -17.986 4.527 8.240 1.00 98.31 233 VAL A N 1
ATOM 1748 C CA . VAL A 1 233 ? -17.194 3.412 8.759 1.00 98.31 233 VAL A CA 1
ATOM 1749 C C . VAL A 1 233 ? -17.214 3.399 10.272 1.00 98.31 233 VAL A C 1
ATOM 1751 O O . VAL A 1 233 ? -16.974 4.419 10.921 1.00 98.31 233 VAL A O 1
ATOM 1754 N N . ARG A 1 234 ? -17.422 2.209 10.834 1.00 98.31 234 ARG A N 1
ATOM 1755 C CA . ARG A 1 234 ? -17.327 1.957 12.269 1.00 98.31 234 ARG A CA 1
ATOM 1756 C C . ARG A 1 234 ? -16.742 0.575 12.526 1.00 98.31 234 ARG A C 1
ATOM 1758 O O . ARG A 1 234 ? -17.122 -0.377 11.861 1.00 98.31 234 ARG A O 1
ATOM 1765 N N . VAL A 1 235 ? -15.879 0.444 13.523 1.00 98.25 235 VAL A N 1
ATOM 1766 C CA . VAL A 1 235 ? -15.485 -0.848 14.097 1.00 98.25 235 VAL A CA 1
ATOM 1767 C C . VAL A 1 235 ? -16.142 -0.952 15.459 1.00 98.25 235 VAL A C 1
ATOM 1769 O O . VAL A 1 235 ? -15.952 -0.057 16.281 1.00 98.25 235 VAL A O 1
ATOM 1772 N N . LYS A 1 236 ? -16.941 -2.005 15.663 1.00 97.88 236 LYS A N 1
ATOM 1773 C CA . LYS A 1 236 ? -17.649 -2.257 16.922 1.00 97.88 236 LYS A CA 1
ATOM 1774 C C . LYS A 1 236 ? -17.690 -3.738 17.262 1.00 97.88 236 LYS A C 1
ATOM 1776 O O . LYS A 1 236 ? -18.035 -4.554 16.408 1.00 97.88 236 LYS A O 1
ATOM 1781 N N . GLY A 1 237 ? -17.362 -4.098 18.503 1.00 96.00 237 GLY A N 1
ATOM 1782 C CA . GLY A 1 237 ? -17.305 -5.503 18.928 1.00 96.00 237 GLY A CA 1
ATOM 1783 C C . GLY A 1 237 ? -16.327 -6.320 18.076 1.00 96.00 237 GLY A C 1
ATOM 1784 O O . GLY A 1 237 ? -16.603 -7.467 17.724 1.00 96.00 237 GLY A O 1
ATOM 1785 N N . GLY A 1 238 ? -15.234 -5.675 17.660 1.00 95.69 238 GLY A N 1
ATOM 1786 C CA . GLY A 1 238 ? -14.182 -6.235 16.814 1.00 95.69 238 GLY A CA 1
ATOM 1787 C C . GLY A 1 238 ? -14.536 -6.487 15.350 1.00 95.69 238 GLY A C 1
ATOM 1788 O O . GLY A 1 238 ? -13.709 -7.046 14.632 1.00 95.69 238 GLY A O 1
ATOM 1789 N N . SER A 1 239 ? -15.723 -6.071 14.903 1.00 97.25 239 SER A N 1
ATOM 1790 C CA . SER A 1 239 ? -16.203 -6.284 13.531 1.00 97.25 239 SER A CA 1
ATOM 1791 C C . SER A 1 239 ? -16.321 -4.945 12.796 1.00 97.25 239 SER A C 1
ATOM 1793 O O . SER A 1 239 ? -16.692 -3.930 13.398 1.00 97.25 239 SER A O 1
ATOM 1795 N N . LEU A 1 240 ? -15.959 -4.924 11.510 1.00 97.94 240 LEU A N 1
ATOM 1796 C CA . LEU A 1 240 ? -16.021 -3.734 10.663 1.00 97.94 240 LEU A CA 1
ATOM 1797 C C . LEU A 1 240 ? -17.428 -3.567 10.084 1.00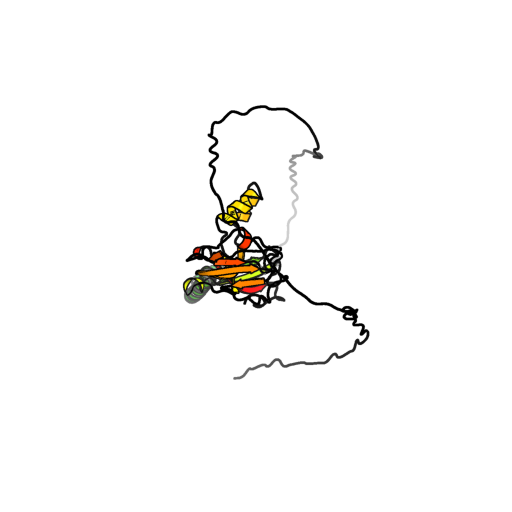 97.94 240 LEU A C 1
ATOM 1799 O O . LEU A 1 240 ? -17.998 -4.497 9.527 1.00 97.94 240 LEU A O 1
ATOM 1803 N N . TYR A 1 241 ? -17.958 -2.352 10.151 1.00 98.44 241 TYR A N 1
ATOM 1804 C CA . TYR A 1 241 ? -19.227 -1.957 9.557 1.00 98.44 241 TYR A CA 1
ATOM 1805 C C . TYR A 1 241 ? -18.983 -0.852 8.537 1.00 98.44 241 TYR A C 1
ATOM 1807 O O . TYR A 1 241 ? -18.352 0.159 8.854 1.00 98.44 241 TYR A O 1
ATOM 1815 N N . ILE A 1 242 ? -19.534 -1.023 7.336 1.00 98.31 242 ILE A N 1
ATOM 1816 C CA . ILE A 1 242 ? -19.524 -0.013 6.276 1.00 98.31 242 ILE A CA 1
ATOM 1817 C C . ILE A 1 242 ? -20.966 0.307 5.907 1.00 98.31 242 ILE A C 1
ATOM 1819 O O . ILE A 1 242 ? -21.733 -0.582 5.539 1.00 98.31 242 ILE A O 1
ATOM 1823 N N . ASN A 1 243 ? -21.345 1.580 6.013 1.00 97.94 243 ASN A N 1
ATOM 1824 C CA . ASN A 1 243 ? -22.710 2.061 5.793 1.00 97.94 243 ASN A CA 1
ATOM 1825 C C . ASN A 1 243 ? -23.748 1.260 6.606 1.00 97.94 243 ASN A C 1
ATOM 1827 O O . ASN A 1 243 ? -24.830 0.940 6.124 1.00 97.94 243 ASN A O 1
ATOM 1831 N N . GLY A 1 244 ? -23.385 0.895 7.841 1.00 97.12 244 GLY A N 1
ATOM 1832 C CA . GLY A 1 244 ? -24.223 0.116 8.758 1.00 97.12 244 GLY A CA 1
ATOM 1833 C C . GLY A 1 244 ? -24.226 -1.400 8.533 1.00 97.12 244 GLY A C 1
ATOM 1834 O O . GLY A 1 244 ? -24.771 -2.111 9.373 1.00 97.12 244 GLY A O 1
ATOM 1835 N N . VAL A 1 245 ? -23.598 -1.903 7.468 1.00 98.12 245 VAL A N 1
ATOM 1836 C CA . VAL A 1 245 ? -23.539 -3.337 7.147 1.00 98.12 245 VAL A CA 1
ATOM 1837 C C . VAL A 1 245 ? -22.232 -3.930 7.664 1.00 98.12 245 VAL A C 1
ATOM 1839 O O . VAL A 1 245 ? -21.156 -3.433 7.323 1.00 98.12 245 VAL A O 1
ATOM 1842 N N . GLU A 1 246 ? -22.318 -4.986 8.471 1.00 97.56 246 GLU A N 1
ATOM 1843 C CA . GLU A 1 246 ? -21.149 -5.758 8.909 1.00 97.56 246 GLU A CA 1
ATOM 1844 C C . GLU A 1 246 ? -20.447 -6.380 7.696 1.00 97.56 246 GLU A C 1
ATOM 1846 O O . GLU A 1 246 ? -21.097 -6.929 6.807 1.00 97.56 246 GLU A O 1
ATOM 1851 N N . GLN A 1 247 ? -19.128 -6.232 7.625 1.00 96.81 247 GLN A N 1
ATOM 1852 C CA . GLN A 1 247 ? -18.311 -6.765 6.542 1.00 96.81 247 GLN A CA 1
ATOM 1853 C C . GLN A 1 247 ? -17.694 -8.099 6.957 1.00 96.81 247 GLN A C 1
ATOM 1855 O O . GLN A 1 247 ? -17.192 -8.238 8.071 1.00 96.81 247 GLN A O 1
ATOM 1860 N N . GLU A 1 248 ? -17.690 -9.057 6.035 1.00 94.00 248 GLU A N 1
ATOM 1861 C CA . GLU A 1 248 ? -16.941 -10.299 6.190 1.00 94.00 248 GLU A CA 1
ATOM 1862 C C . GLU A 1 248 ? -15.489 -10.083 5.752 1.00 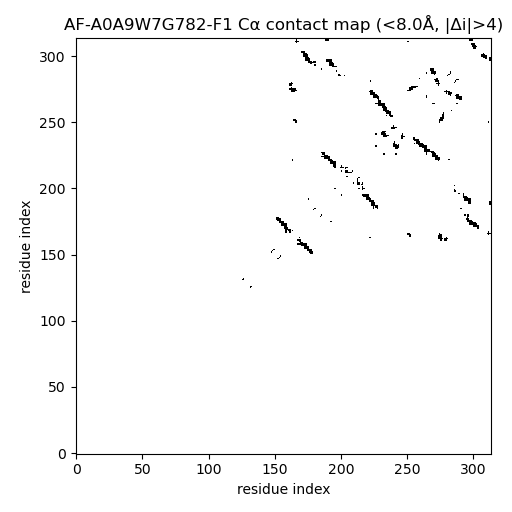94.00 248 GLU A C 1
ATOM 1864 O O . GLU A 1 248 ? -15.225 -9.592 4.653 1.00 94.00 248 GLU A O 1
ATOM 1869 N N . GLU A 1 249 ? -14.537 -10.436 6.618 1.00 92.56 249 GLU A N 1
ATOM 1870 C CA . GLU A 1 249 ? -13.115 -10.140 6.415 1.00 92.56 249 GLU A CA 1
ATOM 1871 C C . GLU A 1 249 ? -12.258 -11.403 6.595 1.00 92.56 249 GLU A C 1
ATOM 1873 O O . GLU A 1 249 ? -11.517 -11.519 7.578 1.00 92.56 249 GLU A O 1
ATOM 1878 N N . PRO A 1 250 ? -12.334 -12.366 5.651 1.00 91.75 250 PRO A N 1
ATOM 1879 C CA . PRO A 1 250 ? -11.695 -13.683 5.780 1.00 91.75 250 PRO A CA 1
ATOM 1880 C C . PRO A 1 250 ? -10.161 -13.618 5.782 1.00 91.75 250 PRO A C 1
ATOM 1882 O O . PRO A 1 250 ? -9.489 -14.583 6.130 1.00 91.75 250 PRO A O 1
ATOM 1885 N N . PHE A 1 251 ? -9.601 -12.474 5.391 1.00 90.88 251 PHE A N 1
ATOM 1886 C CA . PHE A 1 251 ? -8.169 -12.199 5.349 1.00 90.88 251 PHE A CA 1
ATOM 1887 C C . PHE A 1 251 ? -7.606 -11.675 6.678 1.00 90.88 251 PHE A C 1
ATOM 1889 O O . PHE A 1 251 ? -6.411 -11.411 6.750 1.00 90.88 251 PHE A O 1
ATOM 1896 N N . THR A 1 252 ? -8.426 -11.458 7.711 1.00 92.31 252 THR A N 1
ATOM 1897 C CA . THR A 1 252 ? -7.945 -10.962 9.013 1.00 92.31 252 THR A CA 1
ATOM 1898 C C . THR A 1 252 ? -7.486 -12.111 9.908 1.00 92.31 252 THR A C 1
ATOM 1900 O O . THR A 1 252 ? -8.126 -13.157 9.964 1.00 92.31 252 THR A O 1
ATOM 1903 N N . ALA A 1 253 ? -6.365 -11.928 10.617 1.00 88.69 253 ALA A N 1
ATOM 1904 C CA . ALA A 1 253 ? -5.873 -12.936 11.568 1.00 88.69 253 ALA A CA 1
ATOM 1905 C C . ALA A 1 253 ? -6.820 -13.094 12.767 1.00 88.69 253 ALA A C 1
ATOM 1907 O O . ALA A 1 253 ? -7.074 -14.195 13.249 1.00 88.69 253 ALA A O 1
ATOM 1908 N N . GLU A 1 254 ? -7.299 -11.957 13.264 1.00 93.75 254 GLU A N 1
ATOM 1909 C CA . GLU A 1 254 ? -8.066 -11.828 14.492 1.00 93.75 254 GLU A CA 1
ATOM 1910 C C . GLU A 1 254 ? -9.045 -10.662 14.361 1.00 93.75 254 GLU A C 1
ATOM 1912 O O . GLU A 1 254 ? -8.821 -9.715 13.597 1.00 93.75 254 GLU A O 1
ATOM 1917 N N . LYS A 1 255 ? -10.105 -10.696 15.173 1.00 95.50 255 LYS A N 1
ATOM 1918 C CA . LYS A 1 255 ? -10.994 -9.545 15.333 1.00 95.50 255 LYS A CA 1
ATOM 1919 C C . LYS A 1 255 ? -10.227 -8.355 15.908 1.00 95.50 255 LYS A C 1
ATOM 1921 O O . LYS A 1 255 ? -9.299 -8.519 16.703 1.00 95.50 255 LYS A O 1
ATOM 1926 N N . ALA A 1 256 ? -10.652 -7.152 15.531 1.00 96.81 256 ALA A N 1
ATOM 1927 C CA . ALA A 1 256 ? -10.079 -5.935 16.087 1.00 96.81 256 ALA A CA 1
ATOM 1928 C C . ALA A 1 256 ? -10.341 -5.860 17.602 1.00 96.81 256 ALA A C 1
ATOM 1930 O O . ALA A 1 256 ? -11.454 -6.107 18.064 1.00 96.81 256 ALA A O 1
ATOM 1931 N N . ASN A 1 257 ? -9.330 -5.487 18.380 1.00 97.12 257 ASN A N 1
ATOM 1932 C CA . ASN A 1 257 ? -9.436 -5.260 19.824 1.00 97.12 257 ASN A CA 1
ATOM 1933 C C . ASN A 1 257 ? -9.696 -3.784 20.178 1.00 97.12 257 ASN A C 1
ATOM 1935 O O . ASN A 1 257 ? -9.520 -3.373 21.325 1.00 97.12 257 ASN A O 1
ATOM 1939 N N . TYR A 1 258 ? -10.107 -2.995 19.187 1.00 97.19 258 TYR A N 1
ATOM 1940 C CA . TYR A 1 258 ? -10.373 -1.571 19.297 1.00 97.19 258 TYR A CA 1
ATOM 1941 C C . TYR A 1 258 ? -11.745 -1.219 18.725 1.00 97.19 258 TYR A C 1
ATOM 1943 O O . TYR A 1 258 ? -12.306 -1.920 17.882 1.00 97.19 258 TYR A O 1
ATOM 1951 N N . GLU A 1 259 ? -12.252 -0.079 19.174 1.00 97.56 259 GLU A N 1
ATOM 1952 C CA . GLU A 1 259 ? -13.432 0.578 18.626 1.00 97.56 259 GLU A CA 1
ATOM 1953 C C . GLU A 1 259 ? -12.970 1.751 17.756 1.00 97.56 259 GLU A C 1
ATOM 1955 O O . GLU A 1 259 ? -11.997 2.436 18.080 1.00 97.56 259 GLU A O 1
ATOM 1960 N N . PHE A 1 260 ? -13.653 1.991 16.641 1.00 97.88 260 PHE A N 1
ATOM 1961 C CA . PHE A 1 260 ? -13.314 3.079 15.722 1.00 97.88 260 PHE A CA 1
ATOM 1962 C C . PHE A 1 260 ? -14.576 3.656 15.088 1.00 97.88 260 PHE A C 1
ATOM 1964 O O . PHE A 1 260 ? -15.505 2.921 14.759 1.00 97.88 260 PHE A O 1
ATOM 1971 N N . GLY A 1 261 ? -14.601 4.967 14.865 1.00 95.56 261 GLY A N 1
ATOM 1972 C CA . GLY A 1 261 ? -15.744 5.645 14.260 1.00 95.56 261 GLY A CA 1
ATOM 1973 C C . GLY A 1 261 ? -16.952 5.830 15.192 1.00 95.56 261 GLY A C 1
ATOM 1974 O O . GLY A 1 261 ? -16.840 5.651 16.404 1.00 95.56 261 GLY A O 1
ATOM 1975 N N . PRO A 1 262 ? -18.118 6.226 14.645 1.00 96.25 262 PRO A N 1
ATOM 1976 C CA . PRO A 1 262 ? -18.398 6.388 13.217 1.00 96.25 262 PRO A CA 1
ATOM 1977 C C . PRO A 1 262 ? -17.618 7.551 12.590 1.00 96.25 262 PRO A C 1
ATOM 1979 O O . PRO A 1 262 ? -17.518 8.631 13.172 1.00 96.25 262 PRO A O 1
ATOM 1982 N N . VAL A 1 263 ? -17.068 7.331 11.398 1.00 97.69 263 VAL A N 1
ATOM 1983 C CA . VAL A 1 263 ? -16.449 8.379 10.577 1.00 97.69 263 VAL A CA 1
ATOM 1984 C C . VAL A 1 263 ? -16.897 8.257 9.129 1.00 97.69 263 VAL A C 1
ATOM 1986 O O . VAL A 1 263 ? -17.018 7.154 8.601 1.00 97.69 263 VAL A O 1
ATOM 1989 N N . LYS A 1 264 ? -17.087 9.398 8.464 1.00 98.38 264 LYS A N 1
ATOM 1990 C CA . LYS A 1 264 ? -17.357 9.449 7.027 1.00 98.38 264 LYS A CA 1
ATOM 1991 C C . LYS A 1 264 ? -16.067 9.703 6.257 1.00 98.38 264 LYS A C 1
ATOM 1993 O O . LYS A 1 264 ? -15.361 10.663 6.563 1.00 98.38 264 LYS A O 1
ATOM 1998 N N . VAL A 1 265 ? -15.775 8.876 5.255 1.00 98.44 265 VAL A N 1
ATOM 1999 C CA . VAL A 1 265 ? -14.582 9.035 4.413 1.00 98.44 265 VAL A CA 1
ATOM 2000 C C . VAL A 1 265 ? -14.735 10.290 3.537 1.00 98.44 265 VAL A C 1
ATOM 2002 O O . VAL A 1 265 ? -15.708 10.379 2.778 1.00 98.44 265 VAL A O 1
ATOM 2005 N N . PRO A 1 266 ? -13.807 11.262 3.607 1.00 98.31 266 PRO A N 1
ATOM 2006 C CA . PRO A 1 266 ? -13.886 12.479 2.806 1.00 98.31 266 PRO A CA 1
ATOM 2007 C C . PRO A 1 266 ? -13.752 12.222 1.292 1.00 98.31 266 PRO A C 1
ATOM 2009 O O . PRO A 1 266 ? -13.173 11.208 0.887 1.00 98.31 266 PRO A O 1
ATOM 2012 N N . PRO A 1 267 ? -14.224 13.157 0.443 1.00 98.12 267 PRO A N 1
ATOM 2013 C CA . PRO A 1 267 ? -13.986 13.119 -1.000 1.00 98.12 267 PRO A CA 1
ATOM 2014 C C . PRO A 1 267 ? -12.500 12.984 -1.342 1.00 98.12 267 PRO A C 1
ATOM 2016 O O . PRO A 1 267 ? -11.655 13.632 -0.721 1.00 98.12 267 PRO A O 1
ATOM 2019 N N . GLY A 1 268 ? -12.177 12.149 -2.332 1.00 97.00 268 GLY A N 1
ATOM 2020 C CA . GLY A 1 268 ? -10.795 11.944 -2.779 1.00 97.00 268 GLY A CA 1
ATOM 2021 C C . GLY A 1 268 ? -9.888 11.198 -1.791 1.00 97.00 268 GLY A C 1
ATOM 2022 O O . GLY A 1 268 ? -8.685 11.102 -2.032 1.00 97.00 268 GLY A O 1
ATOM 2023 N N . GLN A 1 269 ? -10.433 10.644 -0.704 1.00 98.25 269 GLN A N 1
ATOM 2024 C CA . GLN A 1 269 ? -9.671 9.904 0.301 1.00 98.25 269 GLN A CA 1
ATOM 2025 C C . GLN A 1 269 ? -10.159 8.457 0.442 1.00 98.25 269 GLN A C 1
ATOM 2027 O O . GLN A 1 269 ? -11.215 8.066 -0.059 1.00 98.25 269 GLN A O 1
ATOM 2032 N N . LEU A 1 270 ? -9.338 7.649 1.102 1.00 98.50 270 LEU A N 1
ATOM 2033 C CA . LEU A 1 270 ? -9.554 6.237 1.388 1.00 98.50 270 LEU A CA 1
ATOM 2034 C C . LEU A 1 270 ? -9.362 5.999 2.884 1.00 98.50 270 LEU A C 1
ATOM 2036 O O . LEU A 1 270 ? -8.506 6.627 3.506 1.00 98.50 270 LEU A O 1
ATOM 2040 N N . LEU A 1 271 ? -10.084 5.035 3.447 1.00 98.56 271 LEU A N 1
ATOM 2041 C CA . LEU A 1 271 ? -9.683 4.424 4.710 1.00 98.56 271 LEU A CA 1
ATOM 2042 C C . LEU A 1 271 ? -8.996 3.099 4.401 1.00 98.56 271 LEU A C 1
ATOM 2044 O O . LEU A 1 271 ? -9.562 2.240 3.718 1.00 98.56 271 LEU A O 1
ATOM 2048 N N . VAL A 1 272 ? -7.776 2.940 4.908 1.00 98.50 272 VAL A N 1
ATOM 2049 C CA . VAL A 1 272 ? -6.987 1.724 4.713 1.00 98.50 272 VAL A CA 1
ATOM 2050 C C . VAL A 1 272 ? -6.594 1.123 6.054 1.00 98.50 272 VAL A C 1
ATOM 2052 O O . VAL A 1 272 ? -6.131 1.841 6.939 1.00 98.50 272 VAL A O 1
ATOM 2055 N N . LEU A 1 273 ? -6.762 -0.190 6.194 1.00 98.19 273 LEU A N 1
ATOM 2056 C CA . LEU A 1 273 ? -6.409 -0.948 7.394 1.00 98.19 273 LEU A CA 1
ATOM 2057 C C . LEU A 1 273 ? -5.415 -2.059 7.042 1.00 98.19 273 LEU A C 1
ATOM 2059 O O . LEU A 1 273 ? -5.315 -2.491 5.892 1.00 98.19 273 LEU A O 1
ATOM 2063 N N . GLY A 1 274 ? -4.640 -2.491 8.030 1.00 97.69 274 GLY A N 1
ATOM 2064 C CA . GLY A 1 274 ? -3.861 -3.714 7.935 1.00 97.69 274 GLY A CA 1
ATOM 2065 C C . GLY A 1 274 ? -4.738 -4.935 8.180 1.00 97.69 274 GLY A C 1
ATOM 2066 O O . GLY A 1 274 ? -5.695 -4.885 8.959 1.00 97.69 274 GLY A O 1
ATOM 2067 N N . ASP A 1 275 ? -4.387 -6.042 7.538 1.00 97.06 275 ASP A N 1
ATOM 2068 C CA . ASP A 1 275 ? -5.043 -7.332 7.773 1.00 97.06 275 ASP A CA 1
ATOM 2069 C C . ASP A 1 275 ? -4.721 -7.868 9.179 1.00 97.06 275 ASP A C 1
ATOM 2071 O O . ASP A 1 275 ? -5.557 -8.506 9.823 1.00 97.06 275 ASP A O 1
ATOM 2075 N N . ASN A 1 276 ? -3.548 -7.503 9.710 1.00 96.94 276 ASN A N 1
ATOM 2076 C CA . ASN A 1 276 ? -3.180 -7.749 11.096 1.00 96.94 276 ASN A CA 1
ATOM 2077 C C . ASN A 1 276 ? -3.677 -6.599 11.985 1.00 96.94 276 ASN A C 1
ATOM 2079 O O . ASN A 1 276 ? -2.907 -5.714 12.373 1.00 96.94 276 ASN A O 1
ATOM 2083 N N . ARG A 1 277 ? -4.989 -6.594 12.256 1.00 96.31 277 ARG A N 1
ATOM 2084 C CA . ARG A 1 277 ? -5.724 -5.482 12.885 1.00 96.31 277 ARG A CA 1
ATOM 2085 C C . ARG A 1 277 ? -5.053 -4.930 14.131 1.00 96.31 277 ARG A C 1
ATOM 2087 O O . ARG A 1 277 ? -4.838 -3.726 14.230 1.00 96.31 277 ARG A O 1
ATOM 2094 N N . ASN A 1 278 ? -4.698 -5.820 15.046 1.00 96.88 278 ASN A N 1
ATOM 2095 C CA . ASN A 1 278 ? -4.201 -5.467 16.374 1.00 96.88 278 ASN A CA 1
ATOM 2096 C C . ASN A 1 278 ? -2.718 -5.045 16.357 1.00 96.88 278 ASN A C 1
ATOM 2098 O O . ASN A 1 278 ? -2.215 -4.511 17.343 1.00 96.88 278 ASN A O 1
ATOM 2102 N N . HIS A 1 279 ? -2.015 -5.247 15.234 1.00 96.38 279 HIS A N 1
ATOM 2103 C CA . HIS A 1 279 ? -0.576 -5.000 15.086 1.00 96.38 279 HIS A CA 1
ATOM 2104 C C . HIS A 1 279 ? -0.241 -4.150 13.852 1.00 96.38 279 HIS A C 1
ATOM 2106 O O . HIS A 1 279 ? 0.798 -4.325 13.204 1.00 96.38 279 HIS A O 1
ATOM 2112 N N . SER A 1 280 ? -1.120 -3.210 13.511 1.00 96.19 280 SER A N 1
ATOM 2113 C CA . SER A 1 280 ? -0.973 -2.383 12.321 1.00 96.19 280 SER A CA 1
ATOM 2114 C C . SER A 1 280 ? -1.119 -0.894 12.636 1.00 96.19 280 SER A C 1
ATOM 2116 O O . SER A 1 280 ? -2.154 -0.429 13.098 1.00 96.19 280 SER A O 1
ATOM 2118 N N . LEU A 1 281 ? -0.071 -0.121 12.323 1.00 96.69 281 LEU A N 1
ATOM 2119 C CA . LEU A 1 281 ? -0.137 1.340 12.287 1.00 96.69 281 LEU A CA 1
ATOM 2120 C C . LEU A 1 281 ? -0.815 1.781 10.979 1.00 96.69 281 LEU A C 1
ATOM 2122 O O . LEU A 1 281 ? -0.159 1.994 9.955 1.00 96.69 281 LEU A O 1
ATOM 2126 N N . ASP A 1 282 ? -2.143 1.850 10.990 1.00 97.50 282 ASP A N 1
ATOM 2127 C CA . ASP A 1 282 ? -2.982 2.118 9.816 1.00 97.50 282 ASP A CA 1
ATOM 2128 C C . ASP A 1 282 ? -4.027 3.226 10.066 1.00 97.50 282 ASP A C 1
ATOM 2130 O O . ASP A 1 282 ? -3.907 4.011 11.013 1.00 97.50 282 ASP A O 1
ATOM 2134 N N . GLY A 1 283 ? -5.011 3.342 9.172 1.00 97.62 283 GLY A N 1
ATOM 2135 C CA . GLY A 1 283 ? -5.935 4.465 9.138 1.00 97.62 283 GLY A CA 1
ATOM 2136 C C . GLY A 1 283 ? -6.804 4.631 10.384 1.00 97.62 283 GLY A C 1
ATOM 2137 O O . GLY A 1 283 ? -7.289 5.736 10.621 1.00 97.62 283 GLY A O 1
ATOM 2138 N N . HIS A 1 284 ? -6.946 3.606 11.235 1.00 97.38 284 HIS A N 1
ATOM 2139 C CA . HIS A 1 284 ? -7.627 3.792 12.523 1.00 97.38 284 HIS A CA 1
ATOM 2140 C C . HIS A 1 284 ? -6.832 4.683 13.498 1.00 97.38 284 HIS A C 1
ATOM 2142 O O . HIS A 1 284 ? -7.417 5.254 14.415 1.00 97.38 284 HIS A O 1
ATOM 2148 N N . ILE A 1 285 ? -5.516 4.833 13.285 1.00 97.12 285 ILE A N 1
ATOM 2149 C CA . ILE A 1 285 ? -4.616 5.653 14.112 1.00 97.12 285 ILE A CA 1
ATOM 2150 C C . ILE A 1 285 ? -4.296 6.978 13.421 1.00 97.12 285 ILE A C 1
ATOM 2152 O O . ILE A 1 285 ? -4.435 8.039 14.023 1.00 97.12 285 ILE A O 1
ATOM 2156 N N . TRP A 1 286 ? -3.838 6.934 12.165 1.00 97.19 286 TRP A N 1
ATOM 2157 C CA . TRP A 1 286 ? -3.360 8.133 11.460 1.00 97.19 286 TRP A CA 1
ATOM 2158 C C . TRP A 1 286 ? -4.393 8.772 10.525 1.00 97.19 286 TRP A C 1
ATOM 2160 O O . TRP A 1 286 ? -4.107 9.811 9.921 1.00 97.19 286 TRP A O 1
ATOM 2170 N N . GLY A 1 287 ? -5.588 8.190 10.419 1.00 97.44 287 GLY A N 1
ATOM 2171 C CA . GLY A 1 287 ? -6.709 8.732 9.659 1.00 97.44 287 GLY A CA 1
ATOM 2172 C C . GLY A 1 287 ? -6.744 8.282 8.199 1.00 97.44 287 GLY A C 1
ATOM 2173 O O . GLY A 1 287 ? -6.454 7.141 7.854 1.00 97.44 287 GLY A O 1
ATOM 2174 N N . PHE A 1 288 ? -7.167 9.182 7.321 1.00 98.19 288 PHE A N 1
ATOM 2175 C CA . PHE A 1 288 ? -7.459 8.849 5.932 1.00 98.19 288 PHE A CA 1
ATOM 2176 C C . PHE A 1 288 ? -6.242 8.989 5.013 1.00 98.19 288 PHE A C 1
ATOM 2178 O O . PHE A 1 288 ? -5.335 9.791 5.238 1.00 98.19 288 PHE A O 1
ATOM 2185 N N . LEU A 1 289 ? -6.243 8.201 3.940 1.00 98.38 289 LEU A N 1
ATOM 2186 C CA . LEU A 1 289 ? -5.233 8.197 2.892 1.00 98.38 289 LEU A CA 1
ATOM 2187 C C . LEU A 1 289 ? -5.738 8.983 1.675 1.00 98.38 289 LEU A C 1
ATOM 2189 O O . LEU A 1 289 ? -6.693 8.539 1.035 1.00 98.38 289 LEU A O 1
ATOM 2193 N N . PRO A 1 290 ? -5.087 10.090 1.289 1.00 97.94 290 PRO A N 1
ATOM 2194 C CA . PRO A 1 290 ? -5.394 10.753 0.027 1.00 97.94 290 PRO A CA 1
ATOM 2195 C C . PRO A 1 290 ? -5.115 9.837 -1.175 1.00 97.94 290 PRO A C 1
ATOM 2197 O O . PRO A 1 290 ? -4.072 9.175 -1.229 1.00 97.94 290 PRO A O 1
ATOM 2200 N N . ARG A 1 291 ? -6.043 9.758 -2.139 1.00 96.19 291 ARG A N 1
ATOM 2201 C CA . ARG A 1 291 ? -5.948 8.831 -3.288 1.00 96.19 291 ARG A CA 1
ATOM 2202 C C . ARG A 1 291 ? -4.700 9.076 -4.140 1.00 96.19 291 ARG A C 1
ATOM 2204 O O . ARG A 1 291 ? -4.141 8.133 -4.699 1.00 96.19 291 ARG A O 1
ATOM 2211 N N . GLU A 1 292 ? -4.243 10.316 -4.225 1.00 95.94 292 GLU A N 1
ATOM 2212 C CA . GLU A 1 292 ? -3.046 10.734 -4.951 1.00 95.94 292 GLU A CA 1
ATOM 2213 C C . GLU A 1 292 ? -1.753 10.136 -4.380 1.00 95.94 292 GLU A C 1
ATOM 2215 O O . GLU A 1 292 ? -0.782 9.947 -5.116 1.00 95.94 292 GLU A O 1
ATOM 2220 N N . ASN A 1 293 ? -1.749 9.755 -3.099 1.00 97.12 293 ASN A N 1
ATOM 2221 C CA . ASN A 1 293 ? -0.599 9.107 -2.474 1.00 97.12 293 ASN A CA 1
ATOM 2222 C C . ASN A 1 293 ? -0.444 7.640 -2.903 1.00 97.12 293 ASN A C 1
ATOM 2224 O O . ASN A 1 293 ? 0.608 7.040 -2.656 1.00 97.12 293 ASN A O 1
ATOM 2228 N N . VAL A 1 294 ? -1.460 7.047 -3.544 1.00 97.38 294 VAL A N 1
ATOM 2229 C CA . VAL A 1 294 ? -1.432 5.651 -3.990 1.00 97.38 294 VAL A CA 1
ATOM 2230 C C . VAL A 1 294 ? -0.446 5.478 -5.148 1.00 97.38 294 VAL A C 1
ATOM 2232 O O . VAL A 1 294 ? -0.576 6.054 -6.235 1.00 97.38 294 VAL A O 1
ATOM 2235 N N . ILE A 1 295 ? 0.546 4.617 -4.935 1.00 95.62 295 ILE A N 1
ATOM 2236 C CA . ILE A 1 295 ? 1.544 4.236 -5.936 1.00 95.62 295 ILE A CA 1
ATOM 2237 C C . ILE A 1 295 ? 0.927 3.242 -6.920 1.00 95.62 295 ILE A C 1
ATOM 2239 O O . ILE A 1 295 ? 1.042 3.462 -8.128 1.00 95.62 295 ILE A O 1
ATOM 2243 N N . GLY A 1 296 ? 0.231 2.219 -6.421 1.00 95.19 296 GLY A N 1
ATOM 2244 C CA . GLY A 1 296 ? -0.417 1.189 -7.233 1.00 95.19 296 GLY A CA 1
ATOM 2245 C C . GLY A 1 296 ? -1.088 0.102 -6.390 1.00 95.19 296 GLY A C 1
ATOM 2246 O O . GLY A 1 296 ? -1.083 0.182 -5.159 1.00 95.19 296 GLY A O 1
ATOM 2247 N N . ARG A 1 297 ? -1.667 -0.904 -7.051 1.00 95.19 297 ARG A N 1
ATOM 2248 C CA . ARG A 1 297 ? -2.311 -2.062 -6.406 1.00 95.19 297 ARG A CA 1
ATOM 2249 C C . ARG A 1 297 ? -1.362 -3.260 -6.402 1.00 95.19 297 ARG A C 1
ATOM 2251 O O . ARG A 1 297 ? -0.725 -3.536 -7.414 1.00 95.19 297 ARG A O 1
ATOM 2258 N N . ALA A 1 298 ? -1.267 -3.978 -5.290 1.00 94.44 298 ALA A N 1
ATOM 2259 C CA . ALA A 1 298 ? -0.569 -5.262 -5.253 1.00 94.44 298 ALA A CA 1
ATOM 2260 C C . ALA A 1 298 ? -1.407 -6.321 -5.993 1.00 94.44 298 ALA A C 1
ATOM 2262 O O . ALA A 1 298 ? -2.611 -6.411 -5.758 1.00 94.44 298 ALA A O 1
ATOM 2263 N N . VAL A 1 299 ? -0.797 -7.073 -6.917 1.00 92.75 299 VAL A N 1
ATOM 2264 C CA . VAL A 1 299 ? -1.531 -8.034 -7.773 1.00 92.75 299 VAL A CA 1
ATOM 2265 C C . VAL A 1 299 ? -1.033 -9.472 -7.726 1.00 92.75 299 VAL A C 1
ATOM 2267 O O . VAL A 1 299 ? -1.837 -10.371 -7.956 1.00 92.75 299 VAL A O 1
ATOM 2270 N N . TYR A 1 300 ? 0.251 -9.710 -7.444 1.00 92.38 300 TYR A N 1
ATOM 2271 C CA . TYR A 1 300 ? 0.752 -11.066 -7.203 1.00 92.38 300 TYR A CA 1
ATOM 2272 C C . TYR A 1 300 ? 2.033 -11.065 -6.349 1.00 92.38 300 TYR A C 1
ATOM 2274 O O . TYR A 1 300 ? 2.806 -10.100 -6.388 1.00 92.38 300 TYR A O 1
ATOM 2282 N N . ILE A 1 301 ? 2.235 -12.132 -5.567 1.00 94.44 301 ILE A N 1
ATOM 2283 C CA . ILE A 1 301 ? 3.493 -12.470 -4.893 1.00 94.44 301 ILE A CA 1
ATOM 2284 C C . ILE A 1 301 ? 4.318 -13.256 -5.906 1.00 94.44 301 ILE A C 1
ATOM 2286 O O . ILE A 1 301 ? 3.875 -14.294 -6.394 1.00 94.44 301 ILE A O 1
ATOM 2290 N N . TYR A 1 302 ? 5.508 -12.760 -6.234 1.00 93.81 302 TYR A N 1
ATOM 2291 C CA . TYR A 1 302 ? 6.408 -13.409 -7.192 1.00 93.81 302 TYR A CA 1
ATOM 2292 C C . TYR A 1 302 ? 7.553 -14.162 -6.535 1.00 93.81 302 TYR A C 1
ATOM 2294 O O . TYR A 1 302 ? 8.181 -15.013 -7.162 1.00 93.81 302 TYR A O 1
ATOM 2302 N N . TRP A 1 303 ? 7.839 -13.830 -5.279 1.00 94.56 303 TRP A N 1
ATOM 2303 C CA . TRP A 1 303 ? 8.867 -14.472 -4.482 1.00 94.56 303 TRP A CA 1
ATOM 2304 C C . TRP A 1 303 ? 8.446 -14.469 -3.007 1.00 94.56 303 TRP A C 1
ATOM 2306 O O . TRP A 1 303 ? 7.931 -13.449 -2.548 1.00 94.56 303 TRP A O 1
ATOM 2316 N N . PRO A 1 304 ? 8.695 -15.547 -2.248 1.00 94.38 304 PRO A N 1
ATOM 2317 C CA . PRO A 1 304 ? 9.363 -16.782 -2.669 1.00 94.38 304 PRO A CA 1
ATOM 2318 C C . PRO A 1 304 ? 8.503 -17.664 -3.596 1.00 94.38 304 PRO A C 1
ATOM 2320 O O . PRO A 1 304 ? 7.279 -17.543 -3.586 1.00 94.38 304 PRO A O 1
ATOM 2323 N N . PRO A 1 305 ? 9.108 -18.562 -4.401 1.00 92.62 305 PRO A N 1
ATOM 2324 C CA . PRO A 1 305 ? 8.392 -19.298 -5.449 1.00 92.62 305 PRO A CA 1
ATOM 2325 C C . PRO A 1 305 ? 7.320 -20.250 -4.900 1.00 92.62 305 PRO A C 1
ATOM 2327 O O . PRO A 1 305 ? 6.321 -20.486 -5.567 1.00 92.62 305 PRO A O 1
ATOM 2330 N N . TRP A 1 306 ? 7.468 -20.746 -3.666 1.00 92.31 306 TRP A N 1
ATOM 2331 C CA . TRP A 1 306 ? 6.447 -21.571 -2.999 1.00 92.31 306 TRP A CA 1
ATOM 2332 C C . TRP A 1 306 ? 5.224 -20.780 -2.514 1.00 92.31 306 TRP A C 1
ATOM 2334 O O . TRP A 1 306 ? 4.240 -21.382 -2.102 1.00 92.31 306 TRP A O 1
ATOM 2344 N N . ARG A 1 307 ? 5.276 -19.443 -2.551 1.00 91.38 307 ARG A N 1
ATOM 2345 C CA . ARG A 1 307 ? 4.135 -18.549 -2.294 1.00 91.38 307 ARG A CA 1
ATOM 2346 C C . ARG A 1 307 ? 3.706 -17.792 -3.548 1.00 91.38 307 ARG A C 1
ATOM 2348 O O . ARG A 1 307 ? 3.025 -16.775 -3.451 1.00 91.38 307 ARG A O 1
ATOM 2355 N N . PHE A 1 308 ? 4.138 -18.256 -4.720 1.00 91.38 308 PHE A N 1
ATOM 2356 C CA . PHE A 1 308 ? 3.755 -17.643 -5.979 1.00 91.38 308 PHE A CA 1
ATOM 2357 C C . PHE A 1 308 ? 2.234 -17.704 -6.148 1.00 91.38 308 PHE A C 1
ATOM 2359 O O . PHE A 1 308 ? 1.650 -18.786 -6.159 1.00 91.38 308 PHE A O 1
ATOM 2366 N N . GLY A 1 309 ? 1.594 -16.546 -6.296 1.00 89.88 309 GLY A N 1
ATOM 2367 C CA . GLY A 1 309 ? 0.144 -16.479 -6.442 1.00 89.88 309 GLY A CA 1
ATOM 2368 C C . GLY A 1 309 ? -0.449 -15.134 -6.045 1.00 89.88 309 GLY A C 1
ATOM 2369 O O . GLY A 1 309 ? 0.253 -14.140 -5.855 1.00 89.88 309 GLY A O 1
ATOM 2370 N N . ASN A 1 310 ? -1.774 -15.108 -5.944 1.00 84.00 310 ASN A N 1
ATOM 2371 C CA . ASN A 1 310 ? -2.574 -13.942 -5.566 1.00 84.00 310 ASN A CA 1
ATOM 2372 C C . ASN A 1 310 ? -3.392 -14.178 -4.284 1.00 84.00 310 ASN A C 1
ATOM 2374 O O . ASN A 1 310 ? -4.346 -13.444 -4.017 1.00 84.00 310 ASN A O 1
ATOM 2378 N N . GLU A 1 311 ? -3.030 -15.195 -3.500 1.00 76.81 311 GLU A N 1
ATOM 2379 C CA . GLU A 1 311 ? -3.687 -15.500 -2.231 1.00 76.81 311 GLU A CA 1
ATOM 2380 C C . GLU A 1 311 ? -3.652 -14.281 -1.298 1.00 76.81 311 GLU A C 1
ATOM 2382 O O . GLU A 1 311 ? -2.632 -13.602 -1.168 1.00 76.81 311 GLU A O 1
ATOM 2387 N N . GLY A 1 312 ? -4.798 -13.967 -0.687 1.00 67.75 312 GLY A N 1
ATOM 2388 C CA . GLY A 1 312 ? -4.946 -12.825 0.217 1.00 67.75 312 GLY A CA 1
ATOM 2389 C C . GLY A 1 312 ? -4.995 -11.447 -0.458 1.00 67.75 312 GLY A C 1
ATOM 2390 O O . GLY A 1 312 ? -5.012 -10.441 0.247 1.00 67.75 312 GLY A O 1
ATOM 2391 N N . MET A 1 313 ? -5.031 -11.336 -1.792 1.00 74.00 313 MET A N 1
ATOM 2392 C CA . MET A 1 313 ? -5.058 -10.024 -2.473 1.00 74.00 313 MET A CA 1
ATOM 2393 C C . MET A 1 313 ? -6.453 -9.454 -2.745 1.00 74.00 313 MET A C 1
ATOM 2395 O O . MET A 1 313 ? -6.558 -8.254 -3.015 1.00 74.00 313 MET A O 1
ATOM 2399 N N . PHE A 1 314 ? -7.498 -10.281 -2.649 1.00 63.91 314 PHE A N 1
ATOM 2400 C CA . PHE A 1 314 ? -8.891 -9.933 -2.945 1.00 63.91 314 PHE A CA 1
ATOM 2401 C C . PHE A 1 314 ? -9.819 -10.392 -1.829 1.00 63.91 314 PHE A C 1
ATOM 2403 O O . PHE A 1 314 ? -9.583 -11.507 -1.313 1.00 63.91 314 PHE A O 1
#

InterPro domains:
  IPR000223 Peptidase S26A, signal peptidase I [PR00727] (152-168)
  IPR000223 Peptidase S26A, signal peptidase I [PR00727] (221-233)
  IPR000223 Peptidase S26A, signal peptidase I [PR00727] (265-284)
  IPR000223 Peptidase S26A, signal peptidase I [PTHR43390] (124-310)
  IPR000223 Peptidase S26A, signal peptidase I [TIGR02227] (138-304)
  IPR019533 Peptidase S26 [PF10502] (136-303)
  IPR019533 Peptidase S26 [cd06530] (155-298)
  IPR019758 Peptidase S26A, signal peptidase I, conserved site [PS00761] (270-283)
  IPR036286 LexA/Signal peptidase-like superfamily [SSF51306] (150-310)

Mean predicted aligned error: 18.72 Å